Protein AF-A0A6M1YQK9-F1 (afdb_monomer)

Radius of gyration: 37.27 Å; Cα contacts (8 Å, |Δi|>4): 69; chains: 1; bounding box: 106×47×119 Å

Secondary structure (DSSP, 8-state):
---------PPPPP------GGGGT-SGGGSPPS-----S----------SS----------PPTTPPEEE-TTT--EEEHHHHHHHHHHHHH-S--S--SSS-----TT---HHHHHHHHHHHHHHHHHHHHHHHHHHHHHHHHHHHHHHHHHHHHHHTT-----STTHHHHHHHHHHHHHHHHHHHHHHHHHHHHHHHHHHHHHHHHHHHHHHHHHHHHHHHHHHHHHHHHHHHHHHHHHHHHHHHHHHHHHHHHHHHHHHHHTT-

Nearest PDB structures (foldseek):
  5y06-assembly1_A  TM=7.695E-01  e=1.591E+00  Myco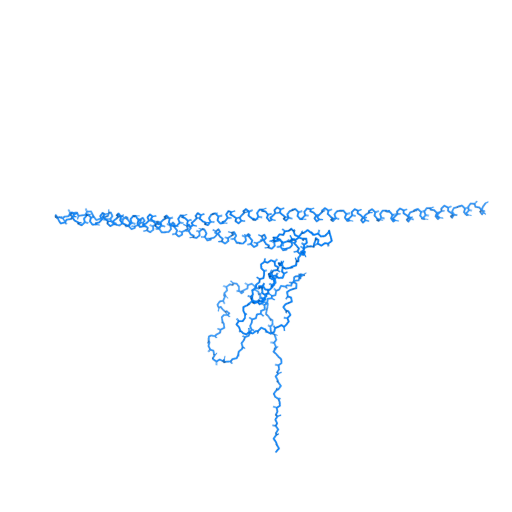licibacterium smegmatis MC2 155
  6zbd-assembly1_D  TM=4.426E-01  e=5.505E-01  Plasmodium falciparum
  8qbr-assembly1_A  TM=4.428E-01  e=2.792E+00  Nostoc punctiforme
  8tsc-assembly1_B  TM=3.067E-01  e=2.464E+00  Homo sapiens
  8tzl-assembly1_E  TM=3.397E-01  e=7.122E+00  Vibrio cholerae

Structure (mmCIF, N/CA/C/O backbone):
data_AF-A0A6M1YQK9-F1
#
_entry.id   AF-A0A6M1YQK9-F1
#
loop_
_atom_site.group_PDB
_atom_site.id
_atom_site.type_symbol
_atom_site.label_atom_id
_atom_site.label_alt_id
_atom_site.label_comp_id
_atom_site.label_asym_id
_atom_site.label_entity_id
_atom_site.label_seq_id
_atom_site.pdbx_PDB_ins_code
_atom_site.Cartn_x
_atom_site.Cartn_y
_atom_site.Cartn_z
_atom_site.occupancy
_atom_site.B_iso_or_equiv
_atom_site.auth_seq_id
_atom_site.auth_comp_id
_atom_site.auth_asym_id
_atom_site.auth_atom_id
_atom_site.pdbx_PDB_model_num
ATOM 1 N N . MET A 1 1 ? -51.236 -15.998 -53.151 1.00 39.78 1 MET A N 1
ATOM 2 C CA . MET A 1 1 ? -49.795 -15.705 -53.317 1.00 39.78 1 MET A CA 1
ATOM 3 C C . MET A 1 1 ? -49.397 -14.836 -52.137 1.00 39.78 1 MET A C 1
ATOM 5 O O . MET A 1 1 ? -49.884 -13.718 -52.065 1.00 39.78 1 MET A O 1
ATOM 9 N N . SER A 1 2 ? -48.664 -15.374 -51.158 1.00 37.56 2 SER A N 1
ATOM 10 C CA . SER A 1 2 ? -48.377 -14.663 -49.901 1.00 37.56 2 SER A CA 1
ATOM 11 C C . SER A 1 2 ? -46.939 -14.156 -49.894 1.00 37.56 2 SER A C 1
ATOM 13 O O . SER A 1 2 ? -46.024 -14.923 -50.188 1.00 37.56 2 SER A O 1
ATOM 15 N N . SER A 1 3 ? -46.753 -12.871 -49.595 1.00 40.78 3 SER A N 1
ATOM 16 C CA . SER A 1 3 ? -45.444 -12.218 -49.539 1.00 40.78 3 SER A CA 1
ATOM 17 C C . SER A 1 3 ? -44.943 -12.193 -48.097 1.00 40.78 3 SER A C 1
ATOM 19 O O . SER A 1 3 ? -45.601 -11.6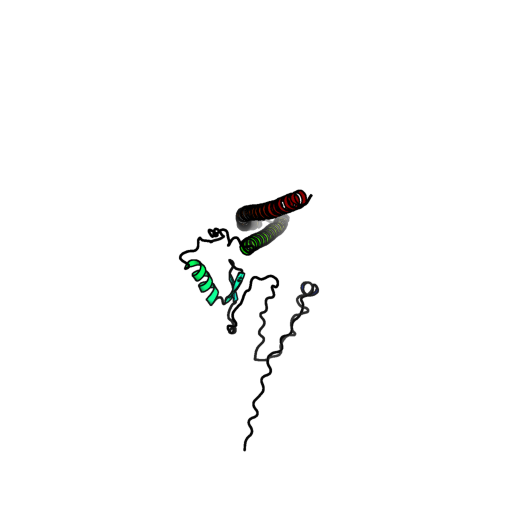21 -47.229 1.00 40.78 3 SER A O 1
ATOM 21 N N . ALA A 1 4 ? -43.786 -12.803 -47.839 1.00 41.47 4 ALA A N 1
ATOM 22 C CA . ALA A 1 4 ? -43.111 -12.733 -46.548 1.00 41.47 4 ALA A CA 1
ATOM 23 C C . ALA A 1 4 ? -42.003 -11.672 -46.612 1.00 41.47 4 ALA A C 1
ATOM 25 O O . ALA A 1 4 ? -40.946 -11.896 -47.202 1.00 41.47 4 ALA A O 1
ATOM 26 N N . ALA A 1 5 ? -42.246 -10.506 -46.012 1.00 41.72 5 ALA A N 1
ATOM 27 C CA . ALA A 1 5 ? -41.243 -9.452 -45.907 1.00 41.72 5 ALA A CA 1
ATOM 28 C C . ALA A 1 5 ? -40.201 -9.811 -44.834 1.00 41.72 5 ALA A C 1
ATOM 30 O O . ALA A 1 5 ? -40.535 -9.961 -43.659 1.00 41.72 5 ALA A O 1
ATOM 31 N N . ALA A 1 6 ? -38.932 -9.933 -45.229 1.00 40.53 6 ALA A N 1
ATOM 32 C CA . ALA A 1 6 ? -37.835 -10.158 -44.292 1.00 40.53 6 ALA A CA 1
ATOM 33 C C . ALA A 1 6 ? -37.546 -8.882 -43.482 1.00 40.53 6 ALA A C 1
ATOM 35 O O . ALA A 1 6 ? -37.241 -7.829 -44.047 1.00 40.53 6 ALA A O 1
ATOM 36 N N . ALA A 1 7 ? -37.618 -8.974 -42.153 1.00 40.50 7 ALA A N 1
ATOM 37 C CA . ALA A 1 7 ? -37.299 -7.860 -41.267 1.00 40.50 7 ALA A CA 1
ATOM 38 C C . ALA A 1 7 ? -35.786 -7.577 -41.271 1.00 40.50 7 ALA A C 1
ATOM 40 O O . ALA A 1 7 ? -34.985 -8.390 -40.807 1.00 40.50 7 ALA A O 1
ATOM 41 N N . ILE A 1 8 ? -35.391 -6.405 -41.774 1.00 40.06 8 ILE A N 1
ATOM 42 C CA . ILE A 1 8 ? -33.997 -5.950 -41.751 1.00 40.06 8 ILE A CA 1
ATOM 43 C C . ILE A 1 8 ? -33.651 -5.510 -40.324 1.00 40.06 8 ILE A C 1
ATOM 45 O O . ILE A 1 8 ? -33.982 -4.400 -39.901 1.00 40.06 8 ILE A O 1
ATOM 49 N N . VAL A 1 9 ? -32.962 -6.378 -39.582 1.00 39.47 9 VAL A N 1
ATOM 50 C CA . VAL A 1 9 ? -32.385 -6.037 -38.276 1.00 39.47 9 VAL A CA 1
ATOM 51 C C . VAL A 1 9 ? -31.251 -5.035 -38.497 1.00 39.47 9 VAL A C 1
ATOM 53 O O . VAL A 1 9 ? -30.206 -5.375 -39.051 1.00 39.47 9 VAL A O 1
ATOM 56 N N . LYS A 1 10 ? -31.453 -3.780 -38.081 1.00 36.28 10 LYS A N 1
ATOM 57 C CA . LYS A 1 10 ? -30.390 -2.765 -38.107 1.00 36.28 10 LYS A CA 1
ATOM 58 C C . LYS A 1 10 ? -29.310 -3.109 -37.069 1.00 36.28 10 LYS A C 1
ATOM 60 O O . LYS A 1 10 ? -29.664 -3.518 -35.962 1.00 36.28 10 LYS A O 1
ATOM 65 N N . PRO A 1 11 ? -28.014 -2.919 -37.379 1.00 32.69 11 PRO A N 1
ATOM 66 C CA . PRO A 1 11 ? -26.951 -3.096 -36.395 1.00 32.69 11 PRO A CA 1
ATOM 67 C C . PRO A 1 11 ? -27.089 -2.066 -35.257 1.00 32.69 11 PRO A C 1
ATOM 69 O O . PRO A 1 11 ? -27.548 -0.946 -35.504 1.00 32.69 11 PRO A O 1
ATOM 72 N N . PRO A 1 12 ? -26.700 -2.411 -34.016 1.00 34.47 12 PRO A N 1
ATOM 73 C CA . PRO A 1 12 ? -26.821 -1.509 -32.876 1.00 34.47 12 PRO A CA 1
ATOM 74 C C . PRO A 1 12 ? -25.865 -0.316 -33.001 1.00 34.47 12 PRO A C 1
ATOM 76 O O . PRO A 1 12 ? -24.654 -0.479 -33.147 1.00 34.47 12 PRO A O 1
ATOM 79 N N . THR A 1 13 ? -26.409 0.897 -32.904 1.00 30.09 13 THR A N 1
ATOM 80 C CA . THR A 1 13 ? -25.622 2.135 -32.918 1.00 30.09 13 THR A CA 1
ATOM 81 C C . THR A 1 13 ? -24.951 2.355 -31.564 1.00 30.09 13 THR A C 1
ATOM 83 O O . THR A 1 13 ? -25.628 2.568 -30.558 1.00 30.09 13 THR A O 1
ATOM 86 N N . ILE A 1 14 ? -23.620 2.354 -31.534 1.00 33.00 14 ILE A N 1
ATOM 87 C CA . ILE A 1 14 ? -22.838 2.672 -30.333 1.00 33.00 14 ILE A CA 1
ATOM 88 C C . ILE A 1 14 ? -22.863 4.193 -30.108 1.00 33.00 14 ILE A C 1
ATOM 90 O O . ILE A 1 14 ? -22.621 4.961 -31.038 1.00 33.00 14 ILE A O 1
ATOM 94 N N . ARG A 1 15 ? -23.134 4.633 -28.872 1.00 29.62 15 ARG A N 1
ATOM 95 C CA . ARG A 1 15 ? -22.934 6.023 -28.430 1.00 29.62 15 ARG A CA 1
ATOM 96 C C . ARG A 1 15 ? -21.811 6.078 -27.400 1.00 29.62 15 ARG A C 1
ATOM 98 O O . ARG A 1 15 ? -21.822 5.320 -26.435 1.00 29.62 15 ARG A O 1
ATOM 105 N N . THR A 1 16 ? -20.871 6.988 -27.613 1.00 28.59 16 THR A N 1
ATOM 106 C CA . THR A 1 16 ? -19.780 7.323 -26.691 1.00 28.59 16 THR A CA 1
ATOM 107 C C . THR A 1 16 ? -20.141 8.570 -25.887 1.00 28.59 16 THR A C 1
ATOM 109 O O . THR A 1 16 ? -20.743 9.494 -26.434 1.00 28.59 16 THR A O 1
ATOM 112 N N . PHE A 1 17 ? -19.733 8.621 -24.621 1.00 31.77 17 PHE A N 1
ATOM 113 C CA . PHE A 1 17 ? -19.844 9.803 -23.764 1.00 31.77 17 PHE A CA 1
ATOM 114 C C . PHE A 1 17 ? -18.494 10.058 -23.087 1.00 31.77 17 PHE A C 1
ATOM 116 O O . PHE A 1 17 ? -17.824 9.107 -22.685 1.00 31.77 17 PHE A O 1
ATOM 123 N N . GLU A 1 18 ? -18.097 11.324 -22.964 1.00 30.95 18 GLU A N 1
ATOM 124 C CA . GLU A 1 18 ? -16.879 11.722 -22.251 1.00 30.95 18 GLU A CA 1
ATOM 125 C C . GLU A 1 18 ? -17.178 12.003 -20.772 1.00 30.95 18 GLU A C 1
ATOM 127 O O . GLU A 1 18 ? -18.069 12.785 -20.429 1.00 30.95 18 GLU A O 1
ATOM 132 N N . LEU A 1 19 ? -16.397 11.388 -19.883 1.00 31.84 19 LEU A N 1
ATOM 133 C CA . LEU A 1 19 ? -16.446 11.646 -18.446 1.00 31.84 19 LEU A CA 1
ATOM 134 C C . LEU A 1 19 ? -15.769 12.986 -18.131 1.00 31.84 19 LEU A C 1
ATOM 136 O O . LEU A 1 19 ? -14.547 13.095 -18.109 1.00 31.84 19 LEU A O 1
ATOM 140 N N . THR A 1 20 ? -16.575 14.009 -17.853 1.00 39.81 20 THR A N 1
ATOM 141 C CA . THR A 1 20 ? -16.109 15.301 -17.321 1.00 39.81 20 THR A CA 1
ATOM 142 C C . THR A 1 20 ? -16.215 15.346 -15.792 1.00 39.81 20 THR A C 1
ATOM 144 O O . THR A 1 20 ? -16.976 14.587 -15.192 1.00 39.81 20 THR A O 1
ATOM 147 N N . GLY A 1 21 ? -15.489 16.258 -15.134 1.00 32.09 21 GLY A N 1
ATOM 148 C CA . GLY A 1 21 ? -15.380 16.305 -13.664 1.00 32.09 21 GLY A CA 1
ATOM 149 C C . GLY A 1 21 ? -16.685 16.508 -12.873 1.00 32.09 21 GLY A C 1
ATOM 150 O O . GLY A 1 21 ? -16.679 16.324 -11.661 1.00 32.09 21 GLY A O 1
ATOM 151 N N . LYS A 1 22 ? -17.809 16.836 -13.527 1.00 39.69 22 LYS A N 1
ATOM 152 C CA . LYS A 1 22 ? -19.125 16.975 -12.874 1.00 39.69 22 LYS A CA 1
ATOM 153 C C . LYS A 1 22 ? -19.728 15.647 -12.392 1.00 39.69 22 LYS A C 1
ATOM 155 O O . LYS A 1 22 ? -20.548 15.664 -11.484 1.00 39.69 22 LYS A O 1
ATOM 160 N N . HIS A 1 23 ? -19.312 14.508 -12.953 1.00 39.91 23 HIS A N 1
ATOM 161 C CA . HIS A 1 23 ? -19.869 13.189 -12.608 1.00 39.91 23 HIS A CA 1
ATOM 162 C C . HIS A 1 23 ? -19.471 12.680 -11.207 1.00 39.91 23 HIS A C 1
ATOM 164 O O . HIS A 1 23 ? -20.015 11.684 -10.747 1.00 39.91 23 HIS A O 1
ATOM 170 N N . LEU A 1 24 ? -18.520 13.338 -10.532 1.00 40.91 24 LEU A N 1
ATOM 171 C CA . LEU A 1 24 ? -18.089 12.991 -9.170 1.00 40.91 24 LEU A CA 1
ATOM 172 C C . LEU A 1 24 ? -18.849 13.765 -8.079 1.00 40.91 24 LEU A C 1
ATOM 174 O O . LEU A 1 24 ? -18.679 13.469 -6.901 1.00 40.91 24 LEU A O 1
ATOM 178 N N . SER A 1 25 ? -19.632 14.781 -8.453 1.00 35.09 25 SER A N 1
ATOM 179 C CA . SER A 1 25 ? -20.279 15.704 -7.507 1.00 35.09 25 SER A CA 1
ATOM 180 C C . SER A 1 25 ? -21.699 15.294 -7.120 1.00 35.09 25 SER A C 1
ATOM 182 O O . SER A 1 25 ? -22.154 15.661 -6.043 1.00 35.09 25 SER A O 1
ATOM 184 N N . ASP A 1 26 ? -22.390 14.569 -8.000 1.00 42.50 26 ASP A N 1
ATOM 185 C CA . ASP A 1 26 ? -23.770 14.115 -7.818 1.00 42.50 26 ASP A CA 1
ATOM 186 C C . ASP A 1 26 ? -23.965 12.788 -8.585 1.00 42.50 26 ASP A C 1
ATOM 188 O O . ASP A 1 26 ? -24.168 12.804 -9.806 1.00 42.50 26 ASP A O 1
ATOM 192 N N . PRO A 1 27 ? -23.811 11.631 -7.911 1.00 42.88 27 PRO A N 1
ATOM 193 C CA . PRO A 1 27 ? -23.992 10.318 -8.533 1.00 42.88 27 PRO A CA 1
ATOM 194 C C . PRO A 1 27 ? -25.458 10.009 -8.868 1.00 42.88 27 PRO A C 1
ATOM 196 O O . PRO A 1 27 ? -25.732 9.285 -9.828 1.00 42.88 27 PRO A O 1
ATOM 199 N N . ASP A 1 28 ? -26.394 10.561 -8.093 1.00 43.75 28 ASP A N 1
ATOM 200 C CA . ASP A 1 28 ? -27.813 10.204 -8.135 1.00 43.75 28 ASP A CA 1
ATOM 201 C C . ASP A 1 28 ? -28.572 10.972 -9.229 1.00 43.75 28 ASP A C 1
ATOM 203 O O . ASP A 1 28 ? -29.523 10.440 -9.805 1.00 43.75 28 ASP A O 1
ATOM 207 N N . ALA A 1 29 ? -28.093 12.156 -9.633 1.00 47.66 29 ALA A N 1
ATOM 208 C CA . ALA A 1 29 ? -28.597 12.900 -10.795 1.00 47.66 29 ALA A CA 1
ATOM 209 C C . ALA A 1 29 ? -28.534 12.131 -12.135 1.00 47.66 29 ALA A C 1
ATOM 211 O O . ALA A 1 29 ? -29.136 12.564 -13.121 1.00 47.66 29 ALA A O 1
ATOM 212 N N . PHE A 1 30 ? -27.821 11.000 -12.186 1.00 46.72 30 PHE A N 1
ATOM 213 C CA . PHE A 1 30 ? -27.731 10.117 -13.354 1.00 46.72 30 PHE A CA 1
ATOM 214 C C . PHE A 1 30 ? -28.327 8.718 -13.126 1.00 46.72 30 PHE A C 1
ATOM 216 O O . PHE A 1 30 ? -28.189 7.845 -13.991 1.00 46.72 30 PHE A O 1
ATOM 223 N N . ALA A 1 31 ? -29.046 8.501 -12.019 1.00 43.69 31 ALA A N 1
ATOM 224 C CA . ALA A 1 31 ? -29.896 7.328 -11.869 1.00 43.69 31 ALA A CA 1
ATOM 225 C C . ALA A 1 31 ? -30.979 7.331 -12.975 1.00 43.69 31 ALA A C 1
ATOM 227 O O . ALA A 1 31 ? -31.685 8.329 -13.147 1.00 43.69 31 ALA A O 1
ATOM 228 N N . PRO A 1 32 ? -31.128 6.253 -13.770 1.00 38.41 32 PRO A N 1
ATOM 229 C CA . PRO A 1 32 ? -32.172 6.196 -14.786 1.00 38.41 32 PRO A CA 1
ATOM 230 C C . PRO A 1 32 ? -33.557 6.170 -14.117 1.00 38.41 32 PRO A C 1
ATOM 232 O O . PRO A 1 32 ? -33.700 5.550 -13.061 1.00 38.41 32 PRO A O 1
ATOM 235 N N . PRO A 1 33 ? -34.588 6.794 -14.721 1.00 3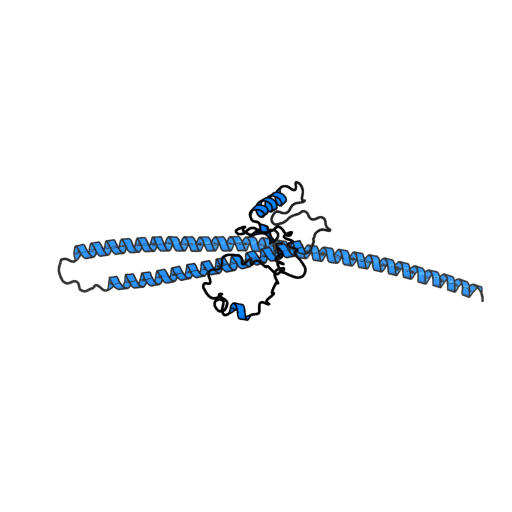8.19 33 PRO A N 1
ATOM 236 C CA . PRO A 1 33 ? -35.917 6.870 -14.119 1.00 38.19 33 PRO A CA 1
ATOM 237 C C . PRO A 1 33 ? -36.482 5.475 -13.828 1.00 38.19 33 PRO A C 1
ATOM 239 O O . PRO A 1 33 ? -36.367 4.557 -14.648 1.00 38.19 33 PRO A O 1
ATOM 242 N N . GLU A 1 34 ? -37.089 5.316 -12.650 1.00 41.66 34 GLU A N 1
ATOM 243 C CA . GLU A 1 34 ? -37.620 4.029 -12.209 1.00 41.66 34 GLU A CA 1
ATOM 244 C C . GLU A 1 34 ? -38.768 3.527 -13.103 1.00 41.66 34 GLU A C 1
ATOM 246 O O . GLU A 1 34 ? -39.762 4.214 -13.316 1.00 41.66 34 GLU A O 1
ATOM 251 N N . ARG A 1 35 ? -38.653 2.248 -13.492 1.00 47.19 35 ARG A N 1
ATOM 252 C CA . ARG A 1 35 ? -39.732 1.344 -13.938 1.00 47.19 35 ARG A CA 1
ATOM 253 C C . ARG A 1 35 ? -40.493 1.737 -15.212 1.00 47.19 35 ARG A C 1
ATOM 255 O O . ARG A 1 35 ? -41.609 2.240 -15.165 1.00 47.19 35 ARG A O 1
ATOM 262 N N . GLU A 1 36 ? -40.011 1.202 -16.331 1.00 35.34 36 GLU A N 1
ATOM 263 C CA . GLU A 1 36 ? -40.906 0.610 -17.334 1.00 35.34 36 GLU A CA 1
ATOM 264 C C . GLU A 1 36 ? -40.589 -0.881 -17.498 1.00 35.34 36 GLU A C 1
ATOM 266 O O . GLU A 1 36 ? -39.427 -1.289 -17.583 1.00 35.34 36 GLU A O 1
ATOM 271 N N . SER A 1 37 ? -41.629 -1.714 -17.521 1.00 46.09 37 SER A N 1
ATOM 272 C CA . SER A 1 37 ? -41.511 -3.166 -17.646 1.00 46.09 37 SER A CA 1
ATOM 273 C C . SER A 1 37 ? -41.304 -3.578 -19.105 1.00 46.09 37 SER A C 1
ATOM 275 O O . SER A 1 37 ? -42.267 -3.866 -19.814 1.00 46.09 37 SER A O 1
ATOM 277 N N . PHE A 1 38 ? -40.046 -3.655 -19.538 1.00 37.91 38 PHE A N 1
ATOM 278 C CA . PHE A 1 38 ? -39.678 -4.253 -20.822 1.00 37.91 38 PHE A CA 1
ATOM 279 C C . PHE A 1 38 ? -38.746 -5.449 -20.632 1.00 37.91 38 PHE A C 1
ATOM 281 O O . PHE A 1 38 ? -37.622 -5.328 -20.144 1.00 37.91 38 PHE A O 1
ATOM 288 N N . SER A 1 39 ? -39.220 -6.616 -21.066 1.00 44.59 39 SER A N 1
ATOM 289 C CA . SER A 1 39 ? -38.359 -7.744 -21.403 1.00 44.59 39 SER A CA 1
ATOM 290 C C . SER A 1 39 ? -37.450 -7.377 -22.583 1.00 44.59 39 SER A C 1
ATOM 292 O O . SER A 1 39 ? -37.881 -6.674 -23.492 1.00 44.59 39 SER A O 1
ATOM 294 N N . ASP A 1 40 ? -36.243 -7.946 -22.582 1.00 35.22 40 ASP A N 1
ATOM 295 C CA . ASP A 1 40 ? -35.137 -7.775 -23.539 1.00 35.22 40 ASP A CA 1
ATOM 296 C C . ASP A 1 40 ? -34.183 -6.566 -23.366 1.00 35.22 40 ASP A C 1
ATOM 298 O O . ASP A 1 40 ? -34.380 -5.457 -23.851 1.00 35.22 40 ASP A O 1
ATOM 302 N N . LYS A 1 41 ? -33.022 -6.923 -22.793 1.00 39.62 41 LYS A N 1
ATOM 303 C CA . LYS A 1 41 ? -31.655 -6.490 -23.139 1.00 39.62 41 LYS A CA 1
ATOM 304 C C . LYS A 1 41 ? -31.292 -5.003 -23.024 1.00 39.62 41 LYS A C 1
ATOM 306 O O . LYS A 1 41 ? -31.408 -4.221 -23.963 1.00 39.62 41 LYS A O 1
ATOM 311 N N . ARG A 1 42 ? -30.532 -4.709 -21.963 1.00 31.56 42 ARG A N 1
ATOM 312 C CA . ARG A 1 42 ? -29.373 -3.803 -22.043 1.00 31.56 42 ARG A CA 1
ATOM 313 C C . ARG A 1 42 ? -28.116 -4.565 -21.630 1.00 31.56 42 ARG A C 1
ATOM 315 O O . ARG A 1 42 ? -28.151 -5.336 -20.676 1.00 31.56 42 ARG A O 1
ATOM 322 N N . VAL A 1 43 ? -27.022 -4.352 -22.355 1.00 38.47 43 VAL A N 1
ATOM 323 C CA . VAL A 1 43 ? -25.680 -4.840 -22.011 1.00 38.47 43 VAL A CA 1
ATOM 324 C C . VAL A 1 43 ? -24.787 -3.616 -21.899 1.00 38.47 43 VAL A C 1
ATOM 326 O O . VAL A 1 43 ? -24.687 -2.849 -22.853 1.00 38.47 43 VAL A O 1
ATOM 329 N N . TYR A 1 44 ? -24.124 -3.461 -20.757 1.00 33.06 44 TYR A N 1
ATOM 330 C CA . TYR A 1 44 ? -23.051 -2.492 -20.580 1.00 33.06 44 TYR A CA 1
ATOM 331 C C . TYR A 1 44 ? -21.861 -3.182 -19.928 1.00 33.06 44 TYR A C 1
ATOM 333 O O . TYR A 1 44 ? -21.904 -3.539 -18.756 1.00 33.06 44 TYR A O 1
ATOM 341 N N . VAL A 1 45 ? -20.785 -3.321 -20.693 1.00 33.12 45 VAL A N 1
ATOM 342 C CA . VAL A 1 45 ? -19.422 -3.314 -20.166 1.00 33.12 45 VAL A CA 1
ATOM 343 C C . VAL A 1 45 ? -18.614 -2.511 -21.169 1.00 33.12 45 VAL A C 1
ATOM 345 O O . VAL A 1 45 ? -18.604 -2.852 -22.350 1.00 33.12 45 VAL A O 1
ATOM 348 N N . ASN A 1 46 ? -17.935 -1.459 -20.723 1.00 34.22 46 ASN A N 1
ATOM 349 C CA . ASN A 1 46 ? -16.803 -0.948 -21.475 1.00 34.22 46 ASN A CA 1
ATOM 350 C C . ASN A 1 46 ? -15.744 -0.409 -20.517 1.00 34.22 46 ASN A C 1
ATOM 352 O O . ASN A 1 46 ? -16.060 0.330 -19.588 1.00 34.22 46 ASN A O 1
ATOM 356 N N . PHE A 1 47 ? -14.498 -0.796 -20.764 1.00 33.88 47 PHE A N 1
ATOM 357 C CA . PHE A 1 47 ? -13.317 -0.290 -20.077 1.00 33.88 47 PHE A CA 1
ATOM 358 C C . PHE A 1 47 ? -12.477 0.453 -21.112 1.00 33.88 47 PHE A C 1
ATOM 360 O O . PHE A 1 47 ? -12.204 -0.088 -22.183 1.00 33.88 47 PHE A O 1
ATOM 367 N N . THR A 1 48 ? -12.031 1.665 -20.797 1.00 26.98 48 THR A N 1
ATOM 368 C CA . THR A 1 48 ? -11.124 2.436 -21.657 1.00 26.98 48 THR A CA 1
ATOM 369 C C . THR A 1 48 ? -9.807 2.697 -20.944 1.00 26.98 48 THR A C 1
ATOM 371 O O . THR A 1 48 ? -9.765 3.463 -19.987 1.00 26.98 48 THR A O 1
ATOM 374 N N . ILE A 1 49 ? -8.729 2.099 -21.457 1.00 28.77 49 ILE A N 1
ATOM 375 C CA . ILE A 1 49 ? -7.343 2.505 -21.195 1.00 28.77 49 ILE A CA 1
ATOM 376 C C . ILE A 1 49 ? -6.628 2.568 -22.552 1.00 28.77 49 ILE A C 1
ATOM 378 O O . ILE A 1 49 ? -6.589 1.584 -23.2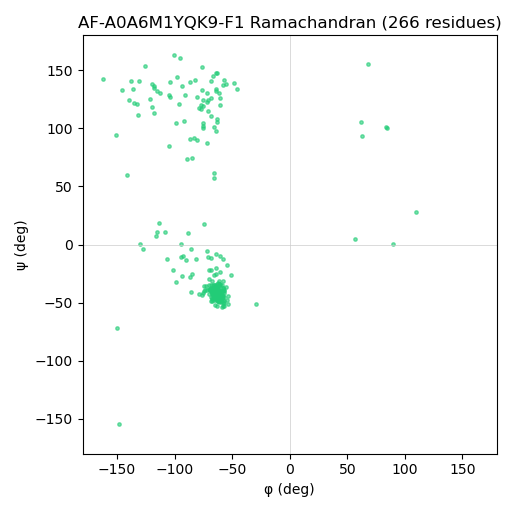87 1.00 28.77 49 ILE A O 1
ATOM 382 N N . SER A 1 50 ? -6.097 3.741 -22.890 1.00 32.56 50 SER A N 1
ATOM 383 C CA . SER A 1 50 ? -5.352 4.062 -24.116 1.00 32.56 50 SER A CA 1
ATOM 384 C C . SER A 1 50 ? -4.585 5.365 -23.847 1.00 32.56 50 SER A C 1
ATOM 386 O O . SER A 1 50 ? -5.118 6.215 -23.141 1.00 32.56 50 SER A O 1
ATOM 388 N N . GLU A 1 51 ? -3.359 5.618 -24.301 1.00 33.91 51 GLU A N 1
ATOM 389 C CA . GLU A 1 51 ? -2.394 4.864 -25.116 1.00 33.91 51 GLU A CA 1
ATOM 390 C C . GLU A 1 51 ? -1.018 5.097 -24.436 1.00 33.91 51 GLU A C 1
ATOM 392 O O . GLU A 1 51 ? -0.770 6.185 -23.931 1.00 33.91 51 GLU A O 1
ATOM 397 N N . SER A 1 52 ? -0.092 4.143 -24.302 1.00 33.97 52 SER A N 1
ATOM 398 C CA . SER A 1 52 ? 0.431 3.286 -25.367 1.00 33.97 52 SER A CA 1
ATOM 399 C C . SER A 1 52 ? 0.689 1.822 -24.947 1.00 33.97 52 SER A C 1
ATOM 401 O O . SER A 1 52 ? 1.754 1.261 -25.186 1.00 33.97 52 SER A O 1
ATOM 403 N N . LYS A 1 53 ? -0.400 1.171 -24.503 1.00 41.84 53 LYS A N 1
ATOM 404 C CA . LYS A 1 53 ? -0.727 -0.268 -24.683 1.00 41.84 53 LYS A CA 1
ATOM 405 C C . LYS A 1 53 ? -0.154 -1.318 -23.705 1.00 41.84 53 LYS A C 1
ATOM 407 O O . LYS A 1 53 ? 0.830 -1.988 -24.013 1.00 41.84 53 LYS A O 1
ATOM 412 N N . PRO A 1 54 ? -0.994 -1.738 -22.743 1.00 38.03 54 PRO A N 1
ATOM 413 C CA . PRO A 1 54 ? -1.318 -3.141 -22.512 1.00 38.03 54 PRO A CA 1
ATOM 414 C C . PRO A 1 54 ? -2.577 -3.522 -23.319 1.00 38.03 54 PRO A C 1
ATOM 416 O O . PRO A 1 54 ? -3.694 -3.133 -22.980 1.00 38.03 54 PRO A O 1
ATOM 419 N N . ILE A 1 55 ? -2.426 -4.285 -24.408 1.00 34.06 55 ILE A N 1
ATOM 420 C CA . ILE A 1 55 ? -3.582 -4.774 -25.183 1.00 34.06 55 ILE A CA 1
ATOM 421 C C . ILE A 1 55 ? -4.248 -5.925 -24.421 1.00 34.06 55 ILE A C 1
ATOM 423 O O . ILE A 1 55 ? -3.796 -7.067 -24.482 1.00 34.06 55 ILE A O 1
ATOM 427 N N . CYS A 1 56 ? -5.370 -5.641 -23.762 1.00 37.03 56 CYS A N 1
ATOM 428 C CA . CYS A 1 56 ? -6.309 -6.671 -23.321 1.00 37.03 56 CYS A CA 1
ATOM 429 C C . CYS A 1 56 ? -7.262 -7.015 -24.468 1.00 37.03 56 CYS A C 1
ATOM 431 O O . CYS A 1 56 ? -8.428 -6.625 -24.466 1.00 37.03 56 CYS A O 1
ATOM 433 N N . SER A 1 57 ? -6.767 -7.749 -25.468 1.00 35.28 57 SER A N 1
ATOM 434 C CA . SER A 1 57 ? -7.638 -8.351 -26.474 1.00 35.28 57 SER A CA 1
ATOM 435 C C . SER A 1 57 ? -8.394 -9.512 -25.833 1.00 35.28 57 SER A C 1
ATOM 437 O O . SER A 1 57 ? -7.962 -10.665 -25.910 1.00 35.28 57 SER A O 1
ATOM 439 N N . ILE A 1 58 ? -9.543 -9.218 -25.224 1.00 41.69 58 ILE A N 1
ATOM 440 C CA . ILE A 1 58 ? -10.609 -10.212 -25.156 1.00 41.69 58 ILE A CA 1
ATOM 441 C C . ILE A 1 58 ? -11.009 -10.436 -26.616 1.00 41.69 58 ILE A C 1
ATOM 443 O O . ILE A 1 58 ? -11.714 -9.623 -27.214 1.00 41.69 58 ILE A O 1
ATOM 447 N N . THR A 1 59 ? -10.469 -11.498 -27.221 1.00 39.97 59 THR A N 1
ATOM 448 C CA . THR A 1 59 ? -10.968 -12.017 -28.497 1.00 39.97 59 THR A CA 1
ATOM 449 C C . THR A 1 59 ? -12.475 -12.154 -28.386 1.00 39.97 59 THR A C 1
ATOM 451 O O . THR A 1 59 ? -12.952 -12.557 -27.330 1.00 39.97 59 THR A O 1
ATOM 454 N N . GLN A 1 60 ? -13.188 -11.787 -29.452 1.00 40.09 60 GLN A N 1
ATOM 455 C CA . GLN A 1 60 ? -14.629 -11.517 -29.513 1.00 40.09 60 GLN A CA 1
ATOM 456 C C . GLN A 1 60 ? -15.514 -12.762 -29.254 1.00 40.09 60 GLN A C 1
ATOM 458 O O . GLN A 1 60 ? -16.341 -13.147 -30.075 1.00 40.09 60 GLN A O 1
ATOM 463 N N . GLU A 1 61 ? -15.332 -13.402 -28.102 1.00 43.50 61 GLU A N 1
ATOM 464 C CA . GLU A 1 61 ? -16.187 -14.437 -27.544 1.00 43.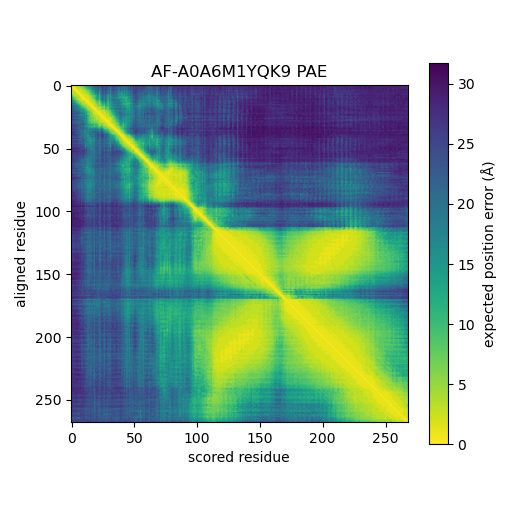50 61 GLU A CA 1
ATOM 465 C C . GLU A 1 61 ? -17.442 -13.758 -26.995 1.00 43.50 61 GLU A C 1
ATOM 467 O O . GLU A 1 61 ? -17.378 -12.838 -26.176 1.00 43.50 61 GLU A O 1
ATOM 472 N N . THR A 1 62 ? -18.604 -14.202 -27.465 1.00 49.12 62 THR A N 1
ATOM 473 C CA . THR A 1 62 ? -19.900 -13.696 -27.016 1.00 49.12 62 THR A CA 1
ATOM 474 C C . THR A 1 62 ? -20.100 -14.007 -25.533 1.00 49.12 62 THR A C 1
ATOM 476 O O . THR A 1 62 ? -20.328 -15.158 -25.160 1.00 49.12 62 THR A O 1
ATOM 479 N N . LEU A 1 63 ? -20.027 -12.971 -24.697 1.00 53.19 63 LEU A N 1
ATOM 480 C CA . LEU A 1 63 ? -20.349 -13.031 -23.273 1.00 53.19 63 LEU A CA 1
ATOM 481 C C . LEU A 1 63 ? -21.812 -13.450 -23.079 1.00 53.19 63 LEU A C 1
ATOM 483 O O . LEU A 1 63 ? -22.721 -12.746 -23.524 1.00 53.19 63 LEU A O 1
ATOM 487 N N . ASN A 1 64 ? -22.047 -14.570 -22.390 1.00 56.16 64 ASN A N 1
ATOM 488 C CA . ASN A 1 64 ? -23.398 -14.926 -21.959 1.00 56.16 64 ASN A CA 1
ATOM 489 C C . ASN A 1 64 ? -23.809 -14.079 -20.745 1.00 56.16 64 ASN A C 1
ATOM 491 O O . ASN A 1 64 ? -22.975 -13.653 -19.940 1.00 56.16 64 ASN A O 1
ATOM 495 N N . LEU A 1 65 ? -25.115 -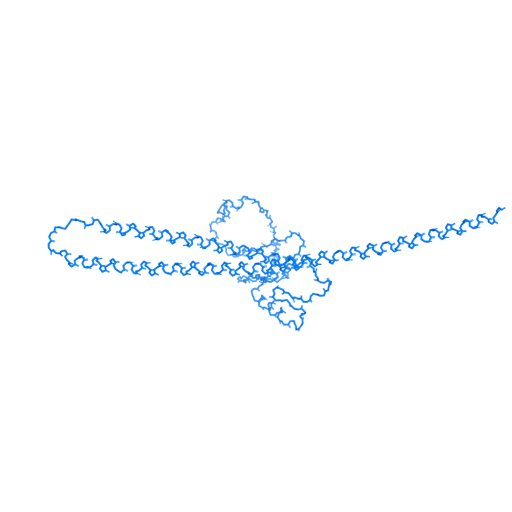13.857 -20.592 1.00 55.72 65 LEU A N 1
ATOM 496 C CA . LEU A 1 65 ? -25.666 -13.128 -19.453 1.00 55.72 65 LEU A CA 1
ATOM 497 C C . LEU A 1 65 ? -25.347 -13.867 -18.139 1.00 55.72 65 LEU A C 1
ATOM 499 O O . LEU A 1 65 ? -25.589 -15.066 -18.030 1.00 55.72 65 LEU A O 1
ATOM 503 N N . GLY A 1 66 ? -24.817 -13.146 -17.147 1.00 59.28 66 GLY A N 1
ATOM 504 C CA . GLY A 1 66 ? -24.442 -13.703 -15.839 1.00 59.28 66 GLY A CA 1
ATOM 505 C C . GLY A 1 66 ? -23.005 -14.231 -15.732 1.00 59.28 66 GLY A C 1
ATOM 506 O O . GLY A 1 66 ? -22.611 -14.694 -14.664 1.00 59.28 66 GLY A O 1
ATOM 507 N N . GLU A 1 67 ? -22.190 -14.149 -16.788 1.00 60.78 67 GLU A N 1
ATOM 508 C CA . GLU A 1 67 ? -20.785 -14.561 -16.712 1.00 60.78 67 GLU A CA 1
ATOM 509 C C . GLU A 1 67 ? -19.899 -13.497 -16.038 1.00 60.78 67 GLU A C 1
ATOM 511 O O . GLU A 1 67 ? -19.728 -12.388 -16.542 1.00 60.78 67 GLU A O 1
ATOM 516 N N . THR A 1 68 ? -19.294 -13.840 -14.897 1.00 75.12 68 THR A N 1
ATOM 517 C CA . THR A 1 68 ? -18.405 -12.938 -14.148 1.00 75.12 68 THR A CA 1
ATOM 518 C C . THR A 1 68 ? -17.068 -12.729 -14.865 1.00 75.12 68 THR A C 1
ATOM 520 O O . THR A 1 68 ? -16.375 -13.695 -15.205 1.00 75.12 68 THR A O 1
ATOM 523 N N . ILE A 1 69 ? -16.662 -11.468 -15.023 1.00 73.75 69 ILE A N 1
ATOM 524 C CA . ILE A 1 69 ? -15.314 -11.073 -15.455 1.00 73.75 69 ILE A CA 1
ATOM 525 C C . ILE A 1 69 ? -14.454 -10.829 -14.206 1.00 73.75 69 ILE A C 1
ATOM 527 O O . ILE A 1 69 ? -14.901 -10.202 -13.251 1.00 73.75 69 ILE A O 1
ATOM 531 N N . ALA A 1 70 ? -13.219 -11.325 -14.212 1.00 69.81 70 ALA A N 1
ATOM 532 C CA . ALA A 1 70 ? -12.246 -11.182 -13.139 1.00 69.81 70 ALA A CA 1
ATOM 533 C C . ALA A 1 70 ? -10.861 -10.840 -13.717 1.00 69.81 70 ALA A C 1
ATOM 535 O O . ALA A 1 70 ? -10.398 -11.467 -14.674 1.00 69.81 70 ALA A O 1
ATOM 536 N N . ALA A 1 71 ? -10.191 -9.846 -13.134 1.00 66.38 71 ALA A N 1
ATOM 537 C CA . ALA A 1 71 ? -8.853 -9.432 -13.546 1.00 66.38 71 ALA A CA 1
ATOM 538 C C . ALA A 1 71 ? -7.768 -10.321 -12.919 1.00 66.38 71 ALA A C 1
ATOM 540 O O . ALA A 1 71 ? -7.846 -10.701 -11.749 1.00 66.38 71 ALA A O 1
ATOM 541 N N . CYS A 1 72 ? -6.721 -10.636 -13.681 1.00 66.56 72 CYS A N 1
ATOM 542 C CA . CYS A 1 72 ? -5.534 -11.276 -13.125 1.00 66.56 72 CYS A CA 1
ATOM 543 C C . CYS A 1 72 ? -4.671 -10.251 -12.378 1.00 66.56 72 CYS A C 1
ATOM 545 O O . CYS A 1 72 ? -4.128 -9.347 -12.996 1.00 66.56 72 CYS A O 1
ATOM 547 N N . GLN A 1 73 ? -4.439 -10.443 -11.079 1.00 56.38 73 GLN A N 1
ATOM 548 C CA . GLN A 1 73 ? -3.598 -9.549 -10.259 1.00 56.38 73 GLN A CA 1
ATOM 549 C C . GLN A 1 73 ? -2.106 -9.504 -10.667 1.00 56.38 73 GLN A C 1
ATOM 551 O O . GLN A 1 73 ? -1.351 -8.707 -10.124 1.00 56.38 73 GLN A O 1
ATOM 556 N N . VAL A 1 74 ? -1.662 -10.367 -11.592 1.00 55.72 74 VAL A N 1
ATOM 557 C CA . VAL A 1 74 ? -0.257 -10.455 -12.044 1.00 55.72 74 VAL A CA 1
ATOM 558 C C . VAL A 1 74 ? -0.017 -9.712 -13.363 1.00 55.72 74 VAL A C 1
ATOM 560 O O . VAL A 1 74 ? 1.073 -9.194 -13.583 1.00 55.72 74 VAL A O 1
ATOM 563 N N . CYS A 1 75 ? -1.012 -9.669 -14.255 1.00 60.09 75 CYS A N 1
ATOM 564 C CA . CYS A 1 75 ? -0.890 -9.049 -15.584 1.00 60.09 75 CYS A CA 1
ATOM 565 C C . CYS A 1 75 ? -2.023 -8.071 -15.931 1.00 60.09 75 CYS A C 1
ATOM 567 O O . CYS A 1 75 ? -2.048 -7.540 -17.037 1.00 60.09 75 CYS A O 1
ATOM 569 N N . PHE A 1 76 ? -2.974 -7.876 -15.015 1.00 54.66 76 PHE A N 1
ATOM 570 C CA . PHE A 1 76 ? -4.138 -6.983 -15.089 1.00 54.66 76 PHE A CA 1
ATOM 571 C C . PHE A 1 76 ? -5.088 -7.202 -16.276 1.00 54.66 76 PHE A C 1
ATOM 573 O O . PHE A 1 76 ? -6.101 -6.517 -16.397 1.00 54.66 76 PHE A O 1
ATOM 580 N N . ALA A 1 77 ? -4.850 -8.238 -17.084 1.00 63.00 77 ALA A N 1
ATOM 581 C CA . ALA A 1 77 ? -5.785 -8.675 -18.104 1.00 63.00 77 ALA A CA 1
ATOM 582 C C . ALA A 1 77 ? -7.095 -9.182 -17.480 1.00 63.00 77 ALA A C 1
ATOM 584 O O . ALA A 1 77 ? -7.102 -9.965 -16.522 1.00 63.00 77 ALA A O 1
ATOM 585 N N . ALA A 1 78 ? -8.206 -8.721 -18.051 1.00 62.91 78 ALA A N 1
ATOM 586 C CA . ALA A 1 78 ? -9.550 -9.148 -17.702 1.00 62.91 78 ALA A CA 1
ATOM 587 C C . ALA A 1 78 ? -9.879 -10.478 -18.394 1.00 62.91 78 ALA A C 1
ATOM 589 O O . ALA A 1 78 ? -9.770 -10.606 -19.613 1.00 62.91 78 ALA A O 1
ATOM 590 N N . PHE A 1 79 ? -10.313 -11.464 -17.613 1.00 72.19 79 PHE A N 1
ATOM 591 C CA . PHE A 1 79 ? -10.728 -12.774 -18.101 1.00 72.19 79 PHE A CA 1
ATOM 592 C C . PHE A 1 79 ? -12.131 -13.096 -17.607 1.00 72.19 79 PHE A C 1
ATOM 594 O O . PHE A 1 79 ? -12.532 -12.696 -16.520 1.00 72.19 79 PHE A O 1
ATOM 601 N N . LEU A 1 80 ? -12.852 -13.936 -18.339 1.00 80.12 80 LEU A N 1
ATOM 602 C CA . LEU A 1 80 ? -13.955 -14.692 -17.752 1.00 80.12 80 LEU A CA 1
ATOM 603 C C . LEU A 1 80 ? -13.457 -15.502 -16.547 1.00 80.12 80 LEU A C 1
ATOM 605 O O . LEU A 1 80 ? -12.405 -16.137 -16.636 1.00 80.12 80 LEU A O 1
ATOM 609 N N . ALA A 1 81 ? -14.212 -15.549 -15.448 1.00 76.25 81 ALA A N 1
ATOM 610 C CA . ALA A 1 81 ? -13.793 -16.229 -14.216 1.00 76.25 81 ALA A CA 1
ATOM 611 C C . ALA A 1 81 ? -13.408 -17.709 -14.447 1.00 76.25 81 ALA A C 1
ATOM 613 O O . ALA A 1 81 ? -12.409 -18.190 -13.906 1.00 76.25 81 ALA A O 1
ATOM 614 N N . ARG A 1 82 ? -14.119 -18.409 -15.351 1.00 76.75 82 ARG A N 1
ATOM 615 C CA . ARG A 1 82 ? -13.769 -19.773 -15.804 1.00 76.75 82 ARG A CA 1
ATOM 616 C C . ARG A 1 82 ? -12.396 -19.866 -16.488 1.00 76.75 82 ARG A C 1
ATOM 618 O O . ARG A 1 82 ? -11.695 -20.867 -16.343 1.00 76.75 82 ARG A O 1
ATOM 625 N N . ASN A 1 83 ? -12.000 -18.821 -17.212 1.00 73.69 83 ASN A N 1
ATOM 626 C CA . ASN A 1 83 ? -10.745 -18.744 -17.956 1.00 73.69 83 ASN A CA 1
ATOM 627 C C . ASN A 1 83 ? -9.588 -18.231 -17.079 1.00 73.69 83 ASN A C 1
ATOM 629 O O . ASN A 1 83 ? -8.455 -18.659 -17.292 1.00 73.69 83 ASN A O 1
ATOM 633 N N . LEU A 1 84 ? -9.854 -17.424 -16.042 1.00 73.69 84 LEU A N 1
ATOM 634 C CA . LEU A 1 84 ? -8.834 -16.934 -15.104 1.00 73.69 84 LEU A CA 1
ATOM 635 C C . LEU A 1 84 ? -8.070 -18.083 -14.420 1.00 73.69 84 LEU A C 1
ATOM 637 O O . LEU A 1 84 ? -6.843 -18.053 -14.331 1.00 73.69 84 LEU A O 1
ATOM 641 N N . LYS A 1 85 ? -8.766 -19.154 -14.008 1.00 72.69 85 LYS A N 1
ATOM 642 C CA . LYS A 1 85 ? -8.119 -20.351 -13.436 1.00 72.69 85 LYS A CA 1
ATOM 643 C C . LYS A 1 85 ? -7.204 -21.054 -14.449 1.00 72.69 85 LYS A C 1
ATOM 645 O O . LYS A 1 85 ? -6.118 -21.494 -14.081 1.00 72.69 85 LYS A O 1
ATOM 650 N N . ARG A 1 86 ? -7.603 -21.130 -15.727 1.00 71.88 86 ARG A N 1
ATOM 651 C CA . ARG A 1 86 ? -6.764 -21.684 -16.808 1.00 71.88 86 ARG A CA 1
ATOM 652 C C . ARG A 1 86 ? -5.551 -20.791 -17.080 1.00 71.88 86 ARG A C 1
ATOM 654 O O . ARG A 1 86 ? -4.460 -21.319 -17.255 1.00 71.88 86 ARG A O 1
ATOM 661 N N . HIS A 1 87 ? -5.723 -19.470 -17.045 1.00 71.44 87 HIS A N 1
ATOM 662 C CA . HIS A 1 87 ? -4.634 -18.500 -17.155 1.00 71.44 87 HIS A CA 1
ATOM 663 C C . HIS A 1 87 ? -3.596 -18.702 -16.035 1.00 71.44 87 HIS A C 1
ATOM 665 O O . HIS A 1 87 ? -2.436 -18.983 -16.335 1.00 71.44 87 HIS A O 1
ATOM 671 N N . PHE A 1 88 ? -4.009 -18.717 -14.761 1.00 63.53 88 PHE A N 1
ATOM 672 C CA . PHE A 1 88 ? -3.108 -19.008 -13.634 1.00 63.53 88 PHE A CA 1
ATOM 673 C C . PHE A 1 88 ? -2.423 -20.378 -13.729 1.00 63.53 88 PHE A C 1
ATOM 675 O O . PHE A 1 88 ? -1.249 -20.502 -13.384 1.00 63.53 88 PHE A O 1
ATOM 682 N N . LEU A 1 89 ? -3.121 -21.411 -14.213 1.00 64.25 89 LEU A N 1
ATOM 683 C CA . LEU A 1 89 ? -2.506 -22.718 -14.442 1.00 64.25 89 LEU A CA 1
ATOM 684 C C . LEU A 1 89 ? -1.481 -22.672 -15.582 1.00 64.25 89 LEU A C 1
ATOM 686 O O . LEU A 1 89 ? -0.405 -23.228 -15.416 1.00 64.25 89 LEU A O 1
ATOM 690 N N . SER A 1 90 ? -1.752 -21.959 -16.682 1.00 59.94 90 SER A N 1
ATOM 691 C CA . SER A 1 90 ? -0.812 -21.815 -17.806 1.00 59.94 90 SER A CA 1
ATOM 692 C C . SER A 1 90 ? 0.482 -21.087 -17.422 1.00 59.94 90 SER A C 1
ATOM 694 O O . SER A 1 90 ? 1.556 -21.498 -17.853 1.00 59.94 90 SER A O 1
ATOM 696 N N . LEU A 1 91 ? 0.401 -20.097 -16.522 1.00 57.25 91 LEU A N 1
ATOM 697 C CA . LEU A 1 91 ? 1.567 -19.454 -15.901 1.00 57.25 91 LEU A CA 1
ATOM 698 C C . LEU A 1 91 ? 2.395 -20.426 -15.034 1.00 57.25 91 LEU A C 1
ATOM 700 O O . LEU A 1 91 ? 3.559 -20.156 -14.754 1.00 57.25 91 LEU A O 1
ATOM 704 N N . LYS A 1 92 ? 1.801 -21.548 -14.602 1.00 50.88 92 LYS A N 1
ATOM 705 C CA . LYS A 1 92 ? 2.409 -22.558 -13.722 1.00 50.88 92 LYS A CA 1
ATOM 706 C C . LYS A 1 92 ? 2.897 -23.815 -14.464 1.00 50.88 92 LYS A C 1
ATOM 708 O O . LYS A 1 92 ? 3.748 -24.518 -13.925 1.00 50.88 92 LYS A O 1
ATOM 713 N N . THR A 1 93 ? 2.382 -24.132 -15.660 1.00 45.03 93 THR A N 1
ATOM 714 C CA . THR A 1 93 ? 2.758 -25.346 -16.424 1.00 45.03 93 THR A CA 1
ATOM 715 C C . THR A 1 93 ? 3.860 -25.162 -17.466 1.00 45.03 93 THR A C 1
ATOM 717 O O . THR A 1 93 ? 4.372 -26.166 -17.966 1.00 45.03 93 THR A O 1
ATOM 720 N N . THR A 1 94 ? 4.277 -23.937 -17.791 1.00 46.38 94 THR A N 1
ATOM 721 C CA . THR A 1 94 ? 5.462 -23.699 -18.631 1.00 46.38 94 THR A CA 1
ATOM 722 C C . THR A 1 94 ? 6.724 -24.166 -17.894 1.00 46.38 94 THR A C 1
ATOM 724 O O . THR A 1 94 ? 7.230 -23.514 -16.985 1.00 46.38 94 THR A O 1
ATOM 727 N N . LYS A 1 95 ? 7.225 -25.357 -18.256 1.00 42.75 95 LYS A N 1
ATOM 728 C CA . LYS A 1 95 ? 8.260 -26.083 -17.487 1.00 42.75 95 LYS A CA 1
ATOM 729 C C . LYS A 1 95 ? 9.675 -25.481 -17.559 1.00 42.75 95 LYS A C 1
ATOM 731 O O . LYS A 1 95 ? 10.564 -25.925 -16.841 1.00 42.75 95 LYS A O 1
ATOM 736 N N . THR A 1 96 ? 9.845 -24.450 -18.376 1.00 46.97 96 THR A N 1
ATOM 737 C CA . THR A 1 96 ? 10.788 -23.343 -18.194 1.00 46.97 96 THR A CA 1
ATOM 738 C C . THR A 1 96 ? 9.996 -22.082 -18.532 1.00 46.97 96 THR A C 1
ATOM 740 O O . THR A 1 96 ? 9.411 -21.978 -19.610 1.00 46.97 96 THR A O 1
ATOM 743 N N . PRO A 1 97 ? 9.897 -21.133 -17.599 1.00 45.56 97 PRO A N 1
ATOM 744 C CA . PRO A 1 97 ? 10.800 -20.002 -17.769 1.00 45.56 97 PRO A CA 1
ATOM 745 C C . PRO A 1 97 ? 12.029 -20.070 -16.864 1.00 45.56 97 PRO A C 1
ATOM 747 O O . PRO A 1 97 ? 12.078 -20.737 -15.835 1.00 45.56 97 PRO A O 1
ATOM 750 N N . SER A 1 98 ? 13.023 -19.286 -17.228 1.00 43.38 98 SER A N 1
ATOM 751 C CA . SER A 1 98 ? 13.901 -18.620 -16.284 1.00 43.38 98 SER A CA 1
ATOM 752 C C . SER A 1 98 ? 13.010 -17.643 -15.472 1.00 43.38 98 SER A C 1
ATOM 754 O O . SER A 1 98 ? 12.536 -16.684 -16.055 1.00 43.38 98 SER A O 1
ATOM 756 N N . LEU A 1 99 ? 12.647 -17.898 -14.195 1.00 46.59 99 LEU A N 1
ATOM 757 C CA . LEU A 1 99 ? 11.212 -17.825 -13.766 1.00 46.59 99 LEU A CA 1
ATOM 758 C C . LEU A 1 99 ? 10.708 -16.819 -12.681 1.00 46.59 99 LEU A C 1
ATOM 760 O O . LEU A 1 99 ? 11.235 -16.739 -11.577 1.00 46.59 99 LEU A O 1
ATOM 764 N N . CYS A 1 100 ? 9.558 -16.171 -12.927 1.00 41.44 100 CYS A N 1
ATOM 765 C CA . CYS A 1 100 ? 8.943 -15.067 -12.160 1.00 41.44 100 CYS A CA 1
ATOM 766 C C . CYS A 1 100 ? 7.746 -15.507 -11.278 1.00 41.44 100 CYS A C 1
ATOM 768 O O . CYS A 1 100 ? 6.806 -16.090 -11.812 1.00 41.44 100 CYS A O 1
ATOM 770 N N . PRO A 1 101 ? 7.742 -15.197 -9.961 1.00 42.00 101 PRO A N 1
ATOM 771 C CA . PRO A 1 101 ? 6.611 -15.440 -9.046 1.00 42.00 101 PRO A CA 1
ATOM 772 C C . PRO A 1 101 ? 6.149 -14.204 -8.232 1.00 42.0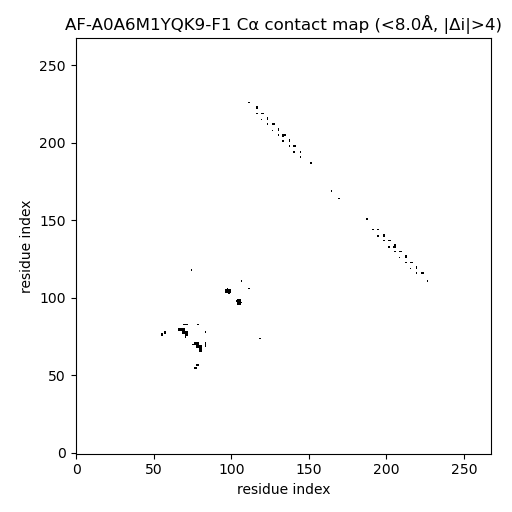0 101 PRO A C 1
ATOM 774 O O . PRO A 1 101 ? 5.211 -14.307 -7.453 1.00 42.00 101 PRO A O 1
ATOM 777 N N . VAL A 1 102 ? 6.860 -13.080 -8.371 1.00 45.22 102 VAL A N 1
ATOM 778 C CA . VAL A 1 102 ? 6.578 -11.712 -7.885 1.00 45.22 102 VAL A CA 1
ATOM 779 C C . VAL A 1 102 ? 7.240 -10.808 -8.923 1.00 45.22 102 VAL A C 1
ATOM 781 O O . VAL A 1 102 ? 6.594 -10.386 -9.873 1.00 45.22 102 VAL A O 1
ATOM 784 N N . CYS A 1 103 ? 8.583 -10.785 -8.902 1.00 44.97 103 CYS A N 1
ATOM 785 C CA . CYS A 1 103 ? 9.318 -11.361 -10.024 1.00 44.97 103 CYS A CA 1
ATOM 786 C C . CYS A 1 103 ? 10.667 -11.980 -9.623 1.00 44.97 103 CYS A C 1
ATOM 788 O O . CYS A 1 103 ? 10.800 -12.437 -8.490 1.00 44.97 103 CYS A O 1
ATOM 790 N N . ARG A 1 104 ? 11.607 -12.042 -10.582 1.00 42.75 104 ARG A N 1
ATOM 791 C CA . ARG A 1 104 ? 12.787 -12.925 -10.748 1.00 42.75 104 ARG A CA 1
ATOM 792 C C . ARG A 1 104 ? 12.703 -13.963 -11.877 1.00 42.75 104 ARG A C 1
ATOM 794 O O . ARG A 1 104 ? 13.434 -14.950 -11.829 1.00 42.75 104 ARG A O 1
ATOM 801 N N . VAL A 1 105 ? 11.936 -13.693 -12.954 1.00 45.69 105 VAL A N 1
ATOM 802 C CA . VAL A 1 105 ? 12.358 -14.222 -14.271 1.00 45.69 105 VAL A CA 1
ATOM 803 C C . VAL A 1 105 ? 13.853 -13.922 -14.401 1.00 45.69 105 VAL A C 1
ATOM 805 O O . VAL A 1 105 ? 14.310 -12.822 -14.080 1.00 45.69 105 VAL A O 1
ATOM 808 N N . ASN A 1 106 ? 14.612 -14.918 -14.835 1.00 54.06 106 ASN A N 1
ATOM 809 C CA . ASN A 1 106 ? 15.993 -14.736 -15.241 1.00 54.06 106 ASN A CA 1
ATOM 810 C C . ASN A 1 106 ? 15.914 -14.246 -16.701 1.00 54.06 106 ASN A C 1
ATOM 812 O O . ASN A 1 106 ? 15.689 -15.013 -17.638 1.00 54.06 106 ASN A O 1
ATOM 816 N N . LEU A 1 107 ? 15.891 -12.917 -16.832 1.00 46.50 107 LEU A N 1
ATOM 817 C CA . LEU A 1 107 ? 15.673 -12.196 -18.083 1.00 46.50 107 LEU A CA 1
ATOM 818 C C . LEU A 1 107 ? 16.913 -12.368 -18.963 1.00 46.50 107 LEU A C 1
ATOM 820 O O . LEU A 1 107 ? 18.006 -11.981 -18.551 1.00 46.50 107 LEU A O 1
ATOM 824 N N . ASN A 1 108 ? 16.741 -12.870 -20.187 1.00 52.53 108 ASN A N 1
ATOM 825 C CA . ASN A 1 108 ? 17.757 -12.675 -21.222 1.00 52.53 108 ASN A CA 1
ATOM 826 C C . ASN A 1 108 ? 17.981 -11.156 -21.380 1.00 52.53 108 ASN A C 1
ATOM 828 O O . ASN A 1 108 ? 17.010 -10.398 -21.314 1.00 52.53 108 ASN A O 1
ATOM 832 N N . GLU A 1 109 ? 19.224 -10.694 -21.583 1.00 53.97 109 GLU A N 1
ATOM 833 C CA . GLU A 1 109 ? 19.588 -9.254 -21.535 1.00 53.97 109 GLU A CA 1
ATOM 834 C C . GLU A 1 109 ? 18.761 -8.345 -22.474 1.00 53.97 109 GLU A C 1
ATOM 836 O O . GLU A 1 109 ? 18.713 -7.129 -22.281 1.00 53.97 109 GLU A O 1
ATOM 841 N N . THR A 1 110 ? 18.092 -8.930 -23.471 1.00 52.69 110 THR A N 1
ATOM 842 C CA . THR A 1 110 ? 17.236 -8.281 -24.476 1.00 52.69 110 THR A CA 1
ATOM 843 C C . THR A 1 110 ? 15.754 -8.155 -24.093 1.00 52.69 110 THR A C 1
ATOM 845 O O . THR A 1 110 ? 15.023 -7.420 -24.755 1.00 52.69 110 THR A O 1
ATOM 848 N N . ASP A 1 111 ? 15.285 -8.850 -23.050 1.00 48.75 111 ASP A N 1
ATOM 849 C CA . ASP A 1 111 ? 13.874 -8.865 -22.615 1.00 48.75 111 ASP A CA 1
ATOM 850 C C . ASP A 1 111 ? 13.617 -8.106 -21.298 1.00 48.75 111 ASP A C 1
ATOM 852 O O . ASP A 1 111 ? 12.507 -8.135 -20.764 1.00 48.75 111 ASP A O 1
ATOM 856 N N . LEU A 1 112 ? 14.608 -7.344 -20.816 1.00 54.44 112 LEU A N 1
ATOM 857 C CA . LEU A 1 112 ? 14.487 -6.290 -19.792 1.00 54.44 112 LEU A CA 1
ATOM 858 C C . LEU A 1 112 ? 13.635 -5.103 -20.302 1.00 54.44 112 LEU A C 1
ATOM 860 O O . LEU A 1 112 ? 14.106 -3.978 -20.450 1.00 54.44 112 LEU A O 1
ATOM 864 N N . LYS A 1 113 ? 12.367 -5.362 -20.622 1.00 62.66 113 LYS A N 1
ATOM 865 C CA . LYS A 1 113 ? 11.450 -4.400 -21.244 1.00 62.66 113 LYS A CA 1
ATOM 866 C C . LYS A 1 113 ? 10.743 -3.543 -20.189 1.00 62.66 113 LYS A C 1
ATOM 868 O O . LYS A 1 113 ? 10.289 -4.071 -19.174 1.00 62.66 113 LYS A O 1
ATOM 873 N N . LEU A 1 114 ? 10.593 -2.245 -20.489 1.00 64.25 114 LEU A N 1
ATOM 874 C CA . LEU A 1 114 ? 9.771 -1.249 -19.769 1.00 64.25 114 LEU A CA 1
ATOM 875 C C . LEU A 1 114 ? 8.523 -1.821 -19.056 1.00 64.25 114 LEU A C 1
ATOM 877 O O . LEU A 1 114 ? 8.421 -1.610 -17.847 1.00 64.25 114 LEU A O 1
ATOM 881 N N . PRO A 1 115 ? 7.647 -2.612 -19.717 1.00 72.06 115 PRO A N 1
ATOM 882 C CA . PRO A 1 115 ? 6.475 -3.236 -19.094 1.00 72.06 115 PRO A CA 1
ATOM 883 C C . PRO A 1 115 ? 6.733 -4.012 -17.796 1.00 72.06 115 PRO A C 1
ATOM 885 O O . PRO A 1 115 ? 5.834 -4.119 -16.965 1.00 72.06 115 PRO A O 1
ATOM 888 N N . HIS A 1 116 ? 7.935 -4.550 -17.561 1.00 71.75 116 HIS A N 1
ATOM 889 C CA . HIS A 1 116 ? 8.229 -5.187 -16.275 1.00 71.75 116 HIS A CA 1
ATOM 890 C C . HIS A 1 116 ? 8.380 -4.172 -15.131 1.00 71.75 116 HIS A C 1
ATOM 892 O O . HIS A 1 116 ? 7.899 -4.412 -14.025 1.00 71.75 116 HIS A O 1
ATOM 898 N N . LEU A 1 117 ? 9.010 -3.027 -15.407 1.00 80.75 117 LEU A N 1
ATOM 899 C CA . LEU A 1 117 ? 9.146 -1.922 -14.458 1.00 80.75 117 LEU A CA 1
ATOM 900 C C . LEU A 1 117 ? 7.795 -1.228 -14.223 1.00 80.75 117 LEU A C 1
ATOM 902 O O . LEU A 1 117 ? 7.480 -0.873 -13.093 1.00 80.75 117 LEU A O 1
ATOM 906 N N . GLU A 1 118 ? 6.981 -1.087 -15.269 1.00 81.75 118 GLU A N 1
ATOM 907 C CA . GLU A 1 118 ? 5.621 -0.535 -15.193 1.00 81.75 118 GLU A CA 1
ATOM 908 C C . GLU A 1 118 ? 4.695 -1.421 -14.345 1.00 81.75 118 GLU A C 1
ATOM 910 O O . GLU A 1 118 ? 4.031 -0.921 -13.439 1.00 81.75 118 GLU A O 1
ATOM 915 N N . ASN A 1 119 ? 4.725 -2.745 -14.542 1.00 79.25 119 ASN A N 1
ATOM 916 C CA . ASN A 1 119 ? 3.990 -3.687 -13.690 1.00 79.25 119 ASN A CA 1
ATOM 917 C C . ASN A 1 119 ? 4.458 -3.639 -12.225 1.00 79.25 119 ASN A C 1
ATOM 919 O O . ASN A 1 119 ? 3.636 -3.726 -11.316 1.00 79.25 119 ASN A O 1
ATOM 923 N N . LEU A 1 120 ? 5.766 -3.486 -11.980 1.00 83.81 120 LEU A N 1
ATOM 924 C CA . LEU A 1 120 ? 6.304 -3.356 -10.623 1.00 83.81 120 LEU A CA 1
ATOM 925 C C . LEU A 1 120 ? 5.836 -2.058 -9.942 1.00 83.81 120 LEU A C 1
ATOM 927 O O . LEU A 1 120 ? 5.452 -2.102 -8.776 1.00 83.81 120 LEU A O 1
ATOM 931 N N . ARG A 1 121 ? 5.807 -0.936 -10.671 1.00 87.62 121 ARG A N 1
ATOM 932 C CA . ARG A 1 121 ? 5.272 0.352 -10.191 1.00 87.62 121 ARG A CA 1
ATOM 933 C C . ARG A 1 121 ? 3.795 0.266 -9.839 1.00 87.62 121 ARG A C 1
ATOM 935 O O . ARG A 1 121 ? 3.426 0.584 -8.720 1.00 87.62 121 ARG A O 1
ATOM 942 N N . MET A 1 122 ? 2.981 -0.284 -10.735 1.00 83.62 122 MET A N 1
ATOM 943 C CA . MET A 1 122 ? 1.557 -0.507 -10.478 1.00 83.62 122 MET A CA 1
ATOM 944 C C . MET A 1 122 ? 1.319 -1.373 -9.227 1.00 83.62 122 MET A C 1
ATOM 946 O O . MET A 1 122 ? 0.420 -1.085 -8.444 1.00 83.62 122 MET A O 1
ATOM 950 N N . LEU A 1 123 ? 2.141 -2.403 -8.983 1.00 81.88 123 LEU A N 1
ATOM 951 C CA . LEU A 1 123 ? 2.065 -3.190 -7.743 1.00 81.88 123 LEU A CA 1
ATOM 952 C C . LEU A 1 123 ? 2.487 -2.390 -6.497 1.00 81.88 123 LEU A C 1
ATOM 954 O O . LEU A 1 123 ? 1.878 -2.555 -5.443 1.00 81.88 123 LEU A O 1
ATOM 958 N N . ILE A 1 124 ? 3.501 -1.527 -6.604 1.00 88.12 124 ILE A N 1
ATOM 959 C CA . ILE A 1 124 ? 3.916 -0.597 -5.539 1.00 88.12 124 ILE A CA 1
ATOM 960 C C . ILE A 1 124 ? 2.776 0.373 -5.198 1.00 88.12 124 ILE A C 1
ATOM 962 O O . ILE A 1 124 ? 2.470 0.559 -4.019 1.00 88.12 124 ILE A O 1
ATOM 966 N N . ASP A 1 125 ? 2.115 0.935 -6.208 1.00 84.56 125 ASP A N 1
ATOM 967 C CA . ASP A 1 125 ? 1.012 1.884 -6.044 1.00 84.56 125 ASP A CA 1
ATOM 968 C C . ASP A 1 125 ? -0.225 1.209 -5.422 1.00 84.56 125 ASP A C 1
ATOM 970 O O . ASP A 1 125 ? -0.772 1.715 -4.445 1.00 84.56 125 ASP A O 1
ATOM 974 N N . LEU A 1 126 ? -0.582 -0.004 -5.860 1.00 82.75 126 LEU A N 1
ATOM 975 C CA . LEU A 1 126 ? -1.657 -0.800 -5.244 1.00 82.75 126 LEU A CA 1
ATOM 976 C C . LEU A 1 126 ? -1.375 -1.163 -3.775 1.00 82.75 126 LEU A C 1
ATOM 978 O O . LEU A 1 126 ? -2.293 -1.200 -2.952 1.00 82.75 126 LEU A O 1
ATOM 982 N N . ILE A 1 127 ? -0.115 -1.432 -3.410 1.00 85.19 127 ILE A N 1
ATOM 983 C CA . ILE A 1 127 ? 0.262 -1.662 -2.005 1.00 85.19 127 ILE A CA 1
ATOM 984 C C . ILE A 1 127 ? 0.149 -0.357 -1.199 1.00 85.19 127 ILE A C 1
ATOM 986 O O . ILE A 1 127 ? -0.319 -0.397 -0.060 1.00 85.19 127 ILE A O 1
ATOM 990 N N . LYS A 1 128 ? 0.514 0.797 -1.778 1.00 90.44 128 LYS A N 1
ATOM 991 C CA . LYS A 1 128 ? 0.340 2.121 -1.151 1.00 90.44 128 LYS A CA 1
ATOM 992 C C . LYS A 1 128 ? -1.135 2.439 -0.899 1.00 90.44 128 LYS A C 1
ATOM 994 O O . LYS A 1 128 ? -1.484 2.763 0.233 1.00 90.44 128 LYS A O 1
ATOM 999 N N . GLU A 1 129 ? -2.004 2.265 -1.894 1.00 88.19 129 GLU A N 1
ATOM 1000 C CA . GLU A 1 129 ? -3.458 2.430 -1.742 1.00 88.19 129 GLU A CA 1
ATOM 1001 C C . GLU A 1 129 ? -4.022 1.519 -0.645 1.00 88.19 129 GLU A C 1
ATOM 1003 O O . GLU A 1 129 ? -4.756 1.970 0.235 1.00 88.19 129 GLU A O 1
ATOM 1008 N N . LYS A 1 130 ? -3.619 0.243 -0.628 1.00 91.50 130 LYS A N 1
ATOM 1009 C CA . LYS A 1 130 ? -4.049 -0.709 0.402 1.00 91.50 130 LYS A CA 1
ATOM 1010 C C . LYS A 1 130 ? -3.590 -0.316 1.812 1.00 91.50 130 LYS A C 1
ATOM 1012 O O . LYS A 1 130 ? -4.337 -0.527 2.764 1.00 91.50 130 LYS A O 1
ATOM 1017 N N . ILE A 1 131 ? -2.388 0.246 1.965 1.00 93.00 131 ILE A N 1
ATOM 1018 C CA . ILE A 1 131 ? -1.912 0.777 3.254 1.00 93.00 131 ILE A CA 1
ATOM 1019 C C . ILE A 1 131 ? -2.786 1.956 3.697 1.00 93.00 131 ILE A C 1
ATOM 1021 O O . ILE A 1 131 ? -3.228 1.960 4.841 1.00 93.00 131 ILE A O 1
ATOM 1025 N N . ILE A 1 132 ? -3.095 2.894 2.795 1.00 93.00 132 ILE A N 1
ATOM 1026 C CA . ILE A 1 132 ? -3.952 4.057 3.085 1.00 93.00 132 ILE A CA 1
ATOM 1027 C C . ILE A 1 132 ? -5.350 3.612 3.546 1.00 93.00 132 ILE A C 1
ATOM 1029 O O . ILE A 1 132 ? -5.869 4.138 4.530 1.00 93.00 132 ILE A O 1
ATOM 1033 N N . LEU A 1 133 ? -5.946 2.615 2.881 1.00 92.69 133 LEU A N 1
ATOM 1034 C CA . LEU A 1 133 ? -7.248 2.062 3.275 1.00 92.69 133 LEU A CA 1
ATOM 1035 C C . LEU A 1 133 ? -7.204 1.413 4.667 1.00 92.69 133 LEU A C 1
ATOM 1037 O O . LEU A 1 133 ? -8.073 1.688 5.491 1.00 92.69 133 LEU A O 1
ATOM 1041 N N . LEU A 1 134 ? -6.173 0.616 4.968 1.00 92.62 134 LEU A N 1
ATOM 1042 C CA . LEU A 1 134 ? -6.009 0.004 6.293 1.00 92.62 134 LEU A CA 1
ATOM 1043 C C . LEU A 1 134 ? -5.764 1.049 7.398 1.00 92.62 134 LEU A C 1
ATOM 1045 O O . LEU A 1 134 ? -6.264 0.893 8.509 1.00 92.62 134 LEU A O 1
ATOM 1049 N N . GLU A 1 135 ? -5.022 2.121 7.113 1.00 96.50 135 GLU A N 1
ATOM 1050 C CA . GLU A 1 135 ? -4.815 3.235 8.050 1.00 96.50 135 GLU A CA 1
ATOM 1051 C C . GLU A 1 135 ? -6.112 4.022 8.309 1.00 96.50 135 GLU A C 1
ATOM 1053 O O . GLU A 1 135 ? -6.358 4.454 9.438 1.00 96.50 135 GLU A O 1
ATOM 1058 N N . LEU A 1 136 ? -6.980 4.156 7.299 1.00 95.81 136 LEU A N 1
ATOM 1059 C CA . LEU A 1 136 ? -8.313 4.743 7.445 1.00 95.81 136 LEU A CA 1
ATOM 1060 C C . LEU A 1 136 ? -9.241 3.856 8.297 1.00 95.81 136 LEU A C 1
ATOM 1062 O O . LEU A 1 136 ? -9.911 4.362 9.198 1.00 95.81 136 LEU A O 1
ATOM 1066 N N . GLU A 1 137 ? -9.265 2.543 8.044 1.00 95.12 137 GLU A N 1
ATOM 1067 C CA . GLU A 1 137 ? -10.029 1.565 8.836 1.00 95.12 137 GLU A CA 1
ATOM 1068 C C . GLU A 1 137 ? -9.569 1.528 10.298 1.00 95.12 137 GLU A C 1
ATOM 1070 O O . GLU A 1 137 ? -10.403 1.542 11.208 1.00 95.12 137 GLU A O 1
ATOM 1075 N N . LEU A 1 138 ? -8.252 1.559 10.532 1.00 96.62 138 LEU A N 1
ATOM 1076 C CA . LEU A 1 138 ? -7.667 1.672 11.865 1.00 96.62 138 LEU A CA 1
ATOM 1077 C C . LEU A 1 138 ? -8.155 2.946 12.568 1.00 96.62 138 LEU A C 1
ATOM 1079 O O . LEU A 1 138 ? -8.719 2.855 13.654 1.00 96.62 138 LEU A O 1
ATOM 1083 N N . LYS A 1 139 ? -8.027 4.115 11.927 1.00 97.19 139 LYS A N 1
ATOM 1084 C CA . LYS A 1 139 ? -8.443 5.406 12.501 1.00 97.19 139 LYS A CA 1
ATOM 1085 C C . LYS A 1 139 ? -9.946 5.478 12.799 1.00 97.19 139 LYS A C 1
ATOM 1087 O O . LYS A 1 139 ? -10.355 6.129 13.757 1.00 97.19 139 LYS A O 1
ATOM 1092 N N . ASN A 1 140 ? -10.780 4.837 11.981 1.00 96.19 140 ASN A N 1
ATOM 1093 C CA . ASN A 1 140 ? -12.218 4.742 12.240 1.00 96.19 140 ASN A CA 1
ATOM 1094 C C . ASN A 1 140 ? -12.531 3.772 13.392 1.00 96.19 140 ASN A C 1
ATOM 1096 O O . ASN A 1 140 ? -13.422 4.057 14.184 1.00 96.19 140 ASN A O 1
ATOM 1100 N N . THR A 1 141 ? -11.775 2.676 13.524 1.00 95.25 141 THR A N 1
ATOM 1101 C CA . THR A 1 141 ? -11.898 1.736 14.653 1.00 95.25 141 THR A CA 1
ATOM 1102 C C . THR A 1 141 ? -11.455 2.384 15.969 1.00 95.25 141 THR A C 1
ATOM 1104 O O . THR A 1 141 ? -12.131 2.226 16.979 1.00 95.25 141 THR A O 1
ATOM 1107 N N . GLU A 1 142 ? -10.363 3.154 15.953 1.00 96.12 142 GLU A N 1
ATOM 1108 C CA . GLU A 1 142 ? -9.891 3.933 17.106 1.00 96.12 142 GLU A CA 1
ATOM 1109 C C . GLU A 1 142 ? -10.920 5.003 17.513 1.00 96.12 142 GLU A C 1
ATOM 1111 O O . GLU A 1 142 ? -11.213 5.130 18.696 1.00 96.12 142 GLU A O 1
ATOM 1116 N N . ARG A 1 143 ? -11.557 5.705 16.560 1.00 97.00 143 ARG A N 1
ATOM 1117 C CA . ARG A 1 143 ? -12.636 6.660 16.883 1.00 97.00 143 ARG A CA 1
ATOM 1118 C C . ARG A 1 143 ? -13.846 5.981 17.533 1.00 97.00 143 ARG A C 1
ATOM 1120 O O . ARG A 1 143 ? -14.296 6.448 18.569 1.00 97.00 143 ARG A O 1
ATOM 1127 N N . ALA A 1 144 ? -14.330 4.878 16.958 1.00 95.88 144 ALA A N 1
ATOM 1128 C CA . ALA A 1 144 ? -15.474 4.141 17.501 1.00 95.88 144 ALA A CA 1
ATOM 1129 C C . ALA A 1 144 ? -15.202 3.592 18.916 1.00 95.88 144 ALA A C 1
ATOM 1131 O O . ALA A 1 144 ? -16.116 3.495 19.731 1.00 95.88 144 ALA A O 1
ATOM 1132 N N . PHE A 1 145 ? -13.943 3.258 19.219 1.00 95.81 145 PHE A N 1
ATOM 1133 C CA . PHE A 1 145 ? -13.520 2.868 20.562 1.00 95.81 145 PHE A CA 1
ATOM 1134 C C . PHE A 1 145 ? -13.601 4.041 21.555 1.00 95.81 145 PHE A C 1
ATOM 1136 O O . PHE A 1 145 ? -14.222 3.890 22.605 1.00 95.81 145 PHE A O 1
ATOM 1143 N N . GLU A 1 146 ? -13.060 5.216 21.213 1.00 95.81 146 GLU A N 1
ATOM 1144 C CA . GLU A 1 146 ? -13.157 6.412 22.071 1.00 95.81 146 GLU A CA 1
ATOM 1145 C C . GLU A 1 146 ? -14.612 6.889 22.255 1.00 95.81 146 GLU A C 1
ATOM 1147 O O . GLU A 1 146 ? -14.999 7.246 23.365 1.00 95.81 146 GLU A O 1
ATOM 1152 N N . GLU A 1 147 ? -15.441 6.829 21.205 1.00 95.12 147 GLU A N 1
ATOM 1153 C CA . GLU A 1 147 ? -16.888 7.100 21.279 1.00 95.12 147 GLU A CA 1
ATOM 1154 C C . GLU A 1 147 ? -17.565 6.147 22.285 1.00 95.12 147 GLU A C 1
ATOM 1156 O O . GLU A 1 147 ? -18.201 6.602 23.233 1.00 95.12 147 GLU A O 1
ATOM 1161 N N . SER A 1 148 ? -17.320 4.833 22.179 1.00 93.00 148 SER A N 1
ATOM 1162 C CA . SER A 1 148 ? -17.878 3.844 23.118 1.00 93.00 148 SER A CA 1
ATOM 1163 C C . SER A 1 148 ? -17.391 4.000 24.567 1.00 93.00 148 SER A C 1
ATOM 1165 O O . SER A 1 148 ? -18.084 3.600 25.503 1.00 93.00 148 SER A O 1
ATOM 1167 N N . LYS A 1 149 ? -16.204 4.589 24.768 1.00 93.12 149 LYS A N 1
ATOM 1168 C CA . LYS A 1 149 ? -15.652 4.884 26.094 1.00 93.12 149 LYS A CA 1
ATOM 1169 C C . LYS A 1 149 ? -16.337 6.095 26.729 1.00 93.12 149 LYS A C 1
ATOM 1171 O O . LYS A 1 149 ? -16.655 6.038 27.914 1.00 93.12 149 LYS A O 1
ATOM 1176 N N . ALA A 1 150 ? -16.594 7.148 25.949 1.00 92.94 150 ALA A N 1
ATOM 1177 C CA . ALA A 1 150 ? -17.331 8.325 26.409 1.00 92.94 150 ALA A CA 1
ATOM 1178 C C . ALA A 1 150 ? -18.759 7.954 26.848 1.00 92.94 150 ALA A C 1
ATOM 1180 O O . ALA A 1 150 ? -19.156 8.276 27.967 1.00 92.94 150 ALA A O 1
ATOM 1181 N N . ASP A 1 151 ? -19.475 7.175 26.028 1.00 90.25 151 ASP A N 1
ATOM 1182 C CA . ASP A 1 151 ? -20.820 6.680 26.356 1.00 90.25 151 ASP A CA 1
ATOM 1183 C C . ASP A 1 151 ? -20.833 5.843 27.655 1.00 90.25 151 ASP A C 1
ATOM 1185 O O . ASP A 1 151 ? -21.792 5.882 28.427 1.00 90.25 151 ASP A O 1
ATOM 1189 N N . GLY A 1 152 ? -19.767 5.082 27.931 1.00 86.69 152 GLY A N 1
ATOM 1190 C CA . GLY A 1 152 ? -19.635 4.291 29.159 1.00 86.69 152 GLY A CA 1
ATOM 1191 C C . GLY A 1 152 ? -19.443 5.134 30.427 1.00 86.69 152 GLY A C 1
ATOM 1192 O O . GLY A 1 152 ? -20.015 4.815 31.471 1.00 86.69 152 GLY A O 1
ATOM 1193 N N . GLU A 1 153 ? -18.667 6.218 30.345 1.00 86.19 153 GLU A N 1
ATOM 1194 C CA . GLU A 1 153 ? -18.397 7.114 31.481 1.00 86.19 153 GLU A CA 1
ATOM 1195 C C . GLU A 1 153 ? -19.654 7.908 31.895 1.00 86.19 153 GLU A C 1
ATOM 1197 O O . GLU A 1 153 ? -19.935 8.032 33.091 1.00 86.19 153 GLU A O 1
ATOM 1202 N N . ASP A 1 154 ? -20.466 8.370 30.938 1.00 86.25 154 ASP A N 1
ATOM 1203 C CA . ASP A 1 154 ? -21.715 9.094 31.223 1.00 86.25 154 ASP A CA 1
ATOM 1204 C C . ASP A 1 154 ? -22.766 8.219 31.934 1.00 86.25 154 ASP A C 1
ATOM 1206 O O . ASP A 1 154 ? -23.422 8.679 32.873 1.00 86.25 154 ASP A O 1
ATOM 1210 N N . ASN A 1 155 ? -22.888 6.940 31.560 1.00 82.06 155 ASN A N 1
ATOM 1211 C CA . ASN A 1 155 ? -23.830 6.013 32.199 1.00 82.06 155 ASN A CA 1
ATOM 1212 C C . ASN A 1 155 ? -23.463 5.714 33.666 1.00 82.06 155 ASN A C 1
ATOM 1214 O O . ASN A 1 155 ? -24.334 5.745 34.538 1.00 82.06 155 ASN A O 1
ATOM 1218 N N . LEU A 1 156 ? -22.177 5.498 33.970 1.00 78.19 156 LEU A N 1
ATOM 1219 C CA . LEU A 1 156 ? -21.713 5.270 35.347 1.00 78.19 156 LEU A CA 1
ATOM 1220 C C . LEU A 1 156 ? -21.959 6.493 36.250 1.00 78.19 156 LEU A C 1
ATOM 1222 O O . LEU A 1 156 ? -22.341 6.343 37.413 1.00 78.19 156 LEU A O 1
ATOM 1226 N N . ASN A 1 157 ? -21.814 7.704 35.703 1.00 80.31 157 ASN A N 1
ATOM 1227 C CA . ASN A 1 157 ? -22.062 8.956 36.422 1.00 80.31 157 ASN A CA 1
ATOM 1228 C C . ASN A 1 157 ? -23.546 9.198 36.772 1.00 80.31 157 ASN A C 1
ATOM 1230 O O . ASN A 1 157 ? -23.822 9.959 37.703 1.00 80.31 157 ASN A O 1
ATOM 1234 N N . LEU A 1 158 ? -24.504 8.575 36.068 1.00 79.56 158 LEU A N 1
ATOM 1235 C CA . LEU A 1 158 ? -25.927 8.660 36.430 1.00 79.56 158 LEU A CA 1
ATOM 1236 C C . LEU A 1 158 ? -26.266 7.830 37.676 1.00 79.56 158 LEU A C 1
ATOM 1238 O O . LEU A 1 158 ? -27.063 8.278 38.499 1.00 79.56 158 LEU A O 1
ATOM 1242 N N . ILE A 1 159 ? -25.672 6.642 37.824 1.00 74.81 159 ILE A N 1
ATOM 1243 C CA . ILE A 1 159 ? -26.005 5.713 38.918 1.00 74.81 159 ILE A CA 1
ATOM 1244 C C . ILE A 1 159 ? -25.538 6.273 40.274 1.00 74.81 159 ILE A C 1
ATOM 1246 O O . ILE A 1 159 ? -26.229 6.130 41.278 1.00 74.81 159 ILE A O 1
ATOM 1250 N N . GLY A 1 160 ? -24.408 6.986 40.300 1.00 71.88 160 GLY A N 1
ATOM 1251 C CA . GLY A 1 160 ? -23.831 7.587 41.511 1.00 71.88 160 GLY A CA 1
ATOM 1252 C C . GLY A 1 160 ? -24.531 8.841 42.057 1.00 71.88 160 GLY A C 1
ATOM 1253 O O . GLY A 1 160 ? -23.896 9.585 42.794 1.00 71.88 160 GLY A O 1
ATOM 1254 N N . ARG A 1 161 ? -25.784 9.132 41.670 1.00 76.06 161 ARG A N 1
ATOM 1255 C CA . ARG A 1 161 ? -26.565 10.293 42.163 1.00 76.06 161 ARG A CA 1
ATOM 1256 C C . ARG A 1 161 ? -27.828 9.923 42.950 1.00 76.06 161 ARG A C 1
ATOM 1258 O O . ARG A 1 161 ? -28.628 10.803 43.262 1.00 76.06 161 ARG A O 1
ATOM 1265 N N . ILE A 1 162 ? -28.032 8.641 43.245 1.00 72.81 162 ILE A N 1
ATOM 1266 C CA . ILE A 1 162 ? -29.188 8.145 44.007 1.00 72.81 162 ILE A CA 1
ATOM 1267 C C . ILE A 1 162 ? -28.826 8.169 45.505 1.00 72.81 162 ILE A C 1
ATOM 1269 O O . ILE A 1 162 ? -28.538 7.135 46.098 1.00 72.81 162 ILE A O 1
ATOM 1273 N N . ASP A 1 163 ? -28.781 9.376 46.079 1.00 65.75 163 ASP A N 1
ATOM 1274 C CA . ASP A 1 163 ? -28.186 9.673 47.399 1.00 65.75 163 ASP A CA 1
ATOM 1275 C C . ASP A 1 163 ? -29.202 10.113 48.484 1.00 65.75 163 ASP A C 1
ATOM 1277 O O . ASP A 1 163 ? -28.801 10.665 49.508 1.00 65.75 163 ASP A O 1
ATOM 1281 N N . ASP A 1 164 ? -30.504 9.843 48.311 1.00 72.12 164 ASP A N 1
ATOM 1282 C CA . ASP A 1 164 ? -31.535 10.038 49.355 1.00 72.12 164 ASP A CA 1
ATOM 1283 C C . ASP A 1 164 ? -31.979 8.686 49.965 1.00 72.12 164 ASP A C 1
ATOM 1285 O O . ASP A 1 164 ? -32.968 8.096 49.518 1.00 72.12 164 ASP A O 1
ATOM 1289 N N . PRO A 1 165 ? -31.253 8.155 50.971 1.00 62.47 165 PRO A N 1
ATOM 1290 C CA . PRO A 1 165 ? -31.623 6.935 51.674 1.00 62.47 165 PRO A CA 1
ATOM 1291 C C . PRO A 1 165 ? -32.569 7.239 52.842 1.00 62.47 165 PRO A C 1
ATOM 1293 O O . PRO A 1 165 ? -32.117 7.453 53.971 1.00 62.47 165 PRO A O 1
ATOM 1296 N N . ASP A 1 166 ? -33.873 7.207 52.581 1.00 69.31 166 ASP A N 1
ATOM 1297 C CA . ASP A 1 166 ? -34.880 7.063 53.636 1.00 69.31 166 ASP A CA 1
ATOM 1298 C C . ASP A 1 166 ? -35.430 5.624 53.634 1.00 69.31 166 ASP A C 1
ATOM 1300 O O . ASP A 1 166 ? -35.645 5.023 52.581 1.00 69.31 166 ASP A O 1
ATOM 1304 N N . ASP A 1 167 ? -35.641 5.090 54.835 1.00 58.97 167 ASP A N 1
ATOM 1305 C CA . ASP A 1 167 ? -36.154 3.749 55.153 1.00 58.97 167 ASP A CA 1
ATOM 1306 C C . ASP A 1 167 ? -35.321 2.474 54.839 1.00 58.97 167 ASP A C 1
ATOM 1308 O O . ASP A 1 167 ? -34.391 2.391 54.038 1.00 58.97 167 ASP A O 1
ATOM 1312 N N . ASN A 1 168 ? -35.646 1.432 55.613 1.00 68.19 168 ASN A N 1
ATOM 1313 C CA . ASN A 1 168 ? -34.797 0.281 55.956 1.00 68.19 168 ASN A CA 1
ATOM 1314 C C . ASN A 1 168 ? -34.872 -0.910 54.965 1.00 68.19 168 ASN A C 1
ATOM 1316 O O . ASN A 1 168 ? -34.367 -1.991 55.264 1.00 68.19 168 ASN A O 1
ATOM 1320 N N . GLU A 1 169 ? -35.516 -0.747 53.804 1.00 62.03 169 GLU A N 1
ATOM 1321 C CA . GLU A 1 169 ? -35.655 -1.804 52.774 1.00 62.03 169 GLU A CA 1
ATOM 1322 C C . GLU A 1 169 ? -34.452 -1.867 51.802 1.00 62.03 169 GLU A C 1
ATOM 1324 O O . GLU A 1 169 ? -34.347 -2.751 50.953 1.00 62.03 169 GLU A O 1
ATOM 1329 N N . ASP A 1 170 ? -33.498 -0.948 51.954 1.00 74.50 170 ASP A N 1
ATOM 1330 C CA . ASP A 1 170 ? -32.511 -0.596 50.929 1.00 74.50 170 ASP A CA 1
ATOM 1331 C C . ASP A 1 170 ? -31.288 -1.546 50.832 1.00 74.50 170 ASP A C 1
ATOM 1333 O O . ASP A 1 170 ? -30.524 -1.520 49.866 1.00 74.50 170 ASP A O 1
ATOM 1337 N N . LEU A 1 171 ? -31.072 -2.437 51.809 1.00 83.38 171 LEU A N 1
ATOM 1338 C CA . LEU A 1 171 ? -29.861 -3.278 51.851 1.00 83.38 171 LEU A CA 1
ATOM 1339 C C . LEU A 1 171 ? -29.801 -4.322 50.718 1.00 83.38 171 LEU A C 1
ATOM 1341 O O . LEU A 1 171 ? -28.730 -4.565 50.155 1.00 83.38 171 LEU A O 1
ATOM 1345 N N . GLU A 1 172 ? -30.932 -4.944 50.377 1.00 86.69 172 GLU A N 1
ATOM 1346 C CA . GLU A 1 172 ? -30.994 -5.932 49.291 1.00 86.69 172 GLU A CA 1
ATOM 1347 C C . GLU A 1 172 ? -30.919 -5.250 47.916 1.00 86.69 172 GLU A C 1
ATOM 1349 O O . GLU A 1 172 ? -30.227 -5.741 47.020 1.00 86.69 172 GLU A O 1
ATOM 1354 N N . MET A 1 173 ? -31.516 -4.058 47.779 1.00 86.06 173 MET A N 1
ATOM 1355 C CA . MET A 1 173 ? -31.425 -3.250 46.560 1.00 86.06 173 MET A CA 1
ATOM 1356 C C . MET A 1 173 ? -29.988 -2.783 46.296 1.00 86.06 173 MET A C 1
ATOM 1358 O O . MET A 1 173 ? -29.483 -2.977 45.191 1.00 86.06 173 MET A O 1
ATOM 1362 N N . ARG A 1 174 ? -29.273 -2.280 47.315 1.00 83.69 174 ARG A N 1
ATOM 1363 C CA . ARG A 1 174 ? -27.840 -1.940 47.206 1.00 83.69 174 ARG A CA 1
ATOM 1364 C C . ARG A 1 174 ? -26.979 -3.133 46.796 1.00 83.69 174 ARG A C 1
ATOM 1366 O O . ARG A 1 174 ? -26.067 -2.972 45.987 1.00 83.69 174 ARG A O 1
ATOM 1373 N N . LYS A 1 175 ? -27.270 -4.335 47.309 1.00 90.88 175 LYS A N 1
ATOM 1374 C CA . LYS A 1 175 ? -26.553 -5.556 46.910 1.00 90.88 175 LYS A CA 1
ATOM 1375 C C . LYS A 1 175 ? -26.778 -5.871 45.430 1.00 90.88 175 LYS A C 1
ATOM 1377 O O . LYS A 1 175 ? -25.800 -6.066 44.711 1.00 90.88 175 LYS A O 1
ATOM 1382 N N . LEU A 1 176 ? -28.026 -5.846 44.961 1.00 90.81 176 LEU A N 1
ATOM 1383 C CA . LEU A 1 176 ? -28.355 -6.056 43.546 1.00 90.81 176 LEU A CA 1
ATOM 1384 C C . LEU A 1 176 ? -27.733 -4.988 42.632 1.00 90.81 176 LEU A C 1
ATOM 1386 O O . LEU A 1 176 ? -27.193 -5.337 41.586 1.00 90.81 176 LEU A O 1
ATOM 1390 N N . LEU A 1 177 ? -27.734 -3.715 43.042 1.00 87.06 177 LEU A N 1
ATOM 1391 C CA . LEU A 1 177 ? -27.059 -2.633 42.316 1.00 87.06 177 LEU A CA 1
ATOM 1392 C C . LEU A 1 177 ? -25.546 -2.873 42.220 1.00 87.06 177 LEU A C 1
ATOM 1394 O O . LEU A 1 177 ? -24.980 -2.720 41.140 1.00 87.06 177 LEU A O 1
ATOM 1398 N N . SER A 1 178 ? -24.902 -3.315 43.307 1.00 88.00 178 SER A N 1
ATOM 1399 C CA . SER A 1 178 ? -23.472 -3.648 43.282 1.00 88.00 178 SER A CA 1
ATOM 1400 C C . SER A 1 178 ? -23.164 -4.839 42.369 1.00 88.00 178 SER A C 1
ATOM 1402 O O . SER A 1 178 ? -22.236 -4.759 41.574 1.00 88.00 178 SER A O 1
ATOM 1404 N N . GLU A 1 179 ? -23.975 -5.906 42.397 1.00 94.56 179 GLU A N 1
ATOM 1405 C CA . GLU A 1 179 ? -23.818 -7.066 41.505 1.00 94.56 179 GLU A CA 1
ATOM 1406 C C . GLU A 1 179 ? -24.043 -6.687 40.031 1.00 94.56 179 GLU A C 1
ATOM 1408 O O . GLU A 1 179 ? -23.357 -7.204 39.148 1.00 94.56 179 GLU A O 1
ATOM 1413 N N . PHE A 1 180 ? -24.958 -5.753 39.758 1.00 89.62 180 PHE A N 1
ATOM 1414 C CA . PHE A 1 180 ? -25.213 -5.226 38.419 1.00 89.62 180 PHE A CA 1
ATOM 1415 C C . PHE A 1 180 ? -24.037 -4.383 37.897 1.00 89.62 180 PHE A C 1
ATOM 1417 O O . PHE A 1 180 ? -23.532 -4.663 36.810 1.00 89.62 180 PHE A O 1
ATOM 1424 N N . GLN A 1 181 ? -23.519 -3.444 38.698 1.00 89.06 181 GLN A N 1
ATOM 1425 C CA . GLN A 1 181 ? -22.305 -2.673 38.377 1.00 89.06 181 GLN A CA 1
ATOM 1426 C C . GLN A 1 181 ? -21.091 -3.587 38.125 1.00 89.06 181 GLN A C 1
ATOM 1428 O O . GLN A 1 181 ? -20.315 -3.374 37.189 1.00 89.06 181 GLN A O 1
ATOM 1433 N N . ASP A 1 182 ? -20.951 -4.654 38.915 1.00 92.19 182 ASP A N 1
ATOM 1434 C CA . ASP A 1 182 ? -19.910 -5.674 38.762 1.00 92.19 182 ASP A CA 1
ATOM 1435 C C . ASP A 1 182 ? -20.047 -6.497 37.467 1.00 92.19 182 ASP A C 1
ATOM 1437 O O . ASP A 1 182 ? -19.058 -7.054 36.985 1.00 92.19 182 ASP A O 1
ATOM 1441 N N . LEU A 1 183 ? -21.256 -6.631 36.915 1.00 92.69 183 LEU A N 1
ATOM 1442 C CA . LEU A 1 183 ? -21.516 -7.320 35.648 1.00 92.69 183 LEU A CA 1
ATOM 1443 C C . LEU A 1 183 ? -21.339 -6.386 34.445 1.00 92.69 183 LEU A C 1
ATOM 1445 O O . LEU A 1 183 ? -20.746 -6.799 33.446 1.00 92.69 183 LEU A O 1
ATOM 1449 N N . GLU A 1 184 ? -21.795 -5.135 34.539 1.00 91.06 184 GLU A N 1
ATOM 1450 C CA . GLU A 1 184 ? -21.606 -4.124 33.493 1.00 91.06 184 GLU A CA 1
ATOM 1451 C C . GLU A 1 184 ? -20.126 -3.794 33.284 1.00 91.06 184 GLU A C 1
ATOM 1453 O O . GLU A 1 184 ? -19.651 -3.834 32.149 1.00 91.06 184 GLU A O 1
ATOM 1458 N N . SER A 1 185 ? -19.369 -3.580 34.364 1.00 89.81 185 SER A N 1
ATOM 1459 C CA . SER A 1 185 ? -17.916 -3.353 34.305 1.00 89.81 185 SER A CA 1
ATOM 1460 C C . SER A 1 185 ? -17.177 -4.508 33.618 1.00 89.81 185 SER A C 1
ATOM 1462 O O . SER A 1 185 ? -16.463 -4.281 32.643 1.00 89.81 185 SER A O 1
ATOM 1464 N N . LYS A 1 186 ? -17.423 -5.763 34.023 1.00 94.50 186 LYS A N 1
ATOM 1465 C CA . LYS A 1 186 ? -16.836 -6.958 33.377 1.00 94.50 186 LYS A CA 1
ATOM 1466 C C . LYS A 1 186 ? -17.258 -7.113 31.909 1.00 94.50 186 LYS A C 1
ATOM 1468 O O . LYS A 1 186 ? -16.487 -7.622 31.090 1.00 94.50 186 LYS A O 1
ATOM 1473 N N . SER A 1 187 ? -18.476 -6.697 31.555 1.00 92.75 187 SER A N 1
ATOM 1474 C CA . SER A 1 187 ? -18.961 -6.685 30.168 1.00 92.75 187 SER A CA 1
ATOM 1475 C C . SER A 1 187 ? -18.216 -5.643 29.324 1.00 92.75 187 SER A C 1
ATOM 1477 O O . SER A 1 187 ? -17.734 -5.956 28.230 1.00 92.75 187 SER A O 1
ATOM 1479 N N . LEU A 1 188 ? -18.047 -4.432 29.864 1.00 91.44 188 LEU A N 1
ATOM 1480 C CA . LEU A 1 188 ? -17.333 -3.322 29.234 1.00 91.44 188 LEU A CA 1
ATOM 1481 C C . LEU A 1 188 ? -15.838 -3.628 29.067 1.00 91.44 188 LEU A C 1
ATOM 1483 O O . LEU A 1 188 ? -15.309 -3.468 27.969 1.00 91.44 188 LEU A O 1
ATOM 1487 N N . GLU A 1 189 ? -15.176 -4.156 30.101 1.00 93.81 189 GLU A N 1
ATOM 1488 C CA . GLU A 1 189 ? -13.787 -4.632 30.030 1.00 93.81 189 GLU A CA 1
ATOM 1489 C C . GLU A 1 189 ? -13.608 -5.634 28.888 1.00 93.81 189 GLU A C 1
ATOM 1491 O O . GLU A 1 189 ? -12.755 -5.441 28.025 1.00 93.81 189 GLU A O 1
ATOM 1496 N N . LYS A 1 190 ? -14.464 -6.662 28.818 1.00 94.94 190 LYS A N 1
ATOM 1497 C CA . LYS A 1 190 ? -14.423 -7.687 27.766 1.00 94.94 190 LYS A CA 1
ATOM 1498 C C . LYS A 1 190 ? -14.674 -7.120 26.363 1.00 94.94 190 LYS A C 1
ATOM 1500 O O . LYS A 1 190 ? -14.100 -7.625 25.395 1.00 94.94 190 LYS A O 1
ATOM 1505 N N . SER A 1 191 ? -15.526 -6.100 26.241 1.00 94.00 191 SER A N 1
ATOM 1506 C CA . SER A 1 191 ? -15.746 -5.372 24.987 1.00 94.00 191 SER A CA 1
ATOM 1507 C C . SER A 1 191 ? -14.474 -4.630 24.564 1.00 94.00 191 SER A C 1
ATOM 1509 O O . SER A 1 191 ? -13.960 -4.850 23.463 1.00 94.00 191 SER A O 1
ATOM 1511 N N . ASN A 1 192 ? -13.895 -3.843 25.474 1.00 95.38 192 ASN A N 1
ATOM 1512 C CA . ASN A 1 192 ? -12.679 -3.062 25.245 1.00 95.38 192 ASN A CA 1
ATOM 1513 C C . ASN A 1 192 ? -11.494 -3.955 24.847 1.00 95.38 192 ASN A C 1
ATOM 1515 O O . ASN A 1 192 ? -10.795 -3.678 23.872 1.00 95.38 192 ASN A O 1
ATOM 1519 N N . ASP A 1 193 ? -11.339 -5.091 25.521 1.00 96.44 193 ASP A N 1
ATOM 1520 C CA . ASP A 1 193 ? -10.348 -6.127 25.222 1.00 96.44 193 ASP A CA 1
ATOM 1521 C C . ASP A 1 193 ? -10.454 -6.690 23.792 1.00 96.44 193 ASP A C 1
ATOM 1523 O O . ASP A 1 193 ? -9.455 -7.103 23.192 1.00 96.44 193 ASP A O 1
ATOM 1527 N N . SER A 1 194 ? -11.670 -6.731 23.240 1.00 95.94 194 SER A N 1
ATOM 1528 C CA . SER A 1 194 ? -11.949 -7.159 21.866 1.00 95.94 194 SER A CA 1
ATOM 1529 C C . SER A 1 194 ? -11.577 -6.069 20.851 1.00 95.94 194 SER A C 1
ATOM 1531 O O . SER A 1 194 ? -10.920 -6.351 19.844 1.00 95.94 194 SER A O 1
ATOM 1533 N N . PHE A 1 195 ? -11.914 -4.805 21.140 1.00 96.56 195 PHE A N 1
ATOM 1534 C CA . PHE A 1 195 ? -11.522 -3.656 20.314 1.00 96.56 195 PHE A CA 1
ATOM 1535 C C . PHE A 1 195 ? -10.000 -3.485 20.248 1.00 96.56 195 PHE A C 1
ATOM 1537 O O . PHE A 1 195 ? -9.444 -3.373 19.152 1.00 96.56 195 PHE A O 1
ATOM 1544 N N . LEU A 1 196 ? -9.311 -3.540 21.392 1.00 96.31 196 LEU A N 1
ATOM 1545 C CA . LEU A 1 196 ? -7.853 -3.410 21.468 1.00 96.31 196 LEU A CA 1
ATOM 1546 C C . LEU A 1 196 ? -7.134 -4.512 20.675 1.00 96.31 196 LEU A C 1
ATOM 1548 O O . LEU A 1 196 ? -6.180 -4.224 19.949 1.00 96.31 196 LEU A O 1
ATOM 1552 N N . ARG A 1 197 ? -7.630 -5.758 20.726 1.00 97.25 197 ARG A N 1
ATOM 1553 C CA . ARG A 1 197 ? -7.122 -6.859 19.887 1.00 97.25 197 ARG A CA 1
ATOM 1554 C C . ARG A 1 197 ? -7.259 -6.559 18.395 1.00 97.25 197 ARG A C 1
ATOM 1556 O O . ARG A 1 197 ? -6.283 -6.706 17.662 1.00 97.25 197 ARG A O 1
ATOM 1563 N N . ARG A 1 198 ? -8.422 -6.078 17.948 1.00 96.88 198 ARG A N 1
ATOM 1564 C CA . ARG A 1 198 ? -8.664 -5.728 16.537 1.00 96.88 198 ARG A CA 1
ATOM 1565 C C . ARG A 1 198 ? -7.784 -4.565 16.058 1.00 96.88 198 ARG A C 1
ATOM 1567 O O . ARG A 1 198 ? -7.250 -4.612 14.951 1.00 96.88 198 ARG A O 1
ATOM 1574 N N . ILE A 1 199 ? -7.595 -3.542 16.892 1.00 97.00 199 ILE A N 1
ATOM 1575 C CA . ILE A 1 199 ? -6.683 -2.411 16.638 1.00 97.00 199 ILE A CA 1
ATOM 1576 C C . ILE A 1 199 ? -5.241 -2.908 16.445 1.00 97.00 199 ILE A C 1
ATOM 1578 O O . ILE A 1 199 ? -4.550 -2.498 15.509 1.00 97.00 199 ILE A O 1
ATOM 1582 N N . GLU A 1 200 ? -4.792 -3.828 17.294 1.00 97.88 200 GLU A N 1
ATOM 1583 C CA . GLU A 1 200 ? -3.452 -4.411 17.233 1.00 97.88 200 GLU A CA 1
ATOM 1584 C C . GLU A 1 200 ? -3.261 -5.342 16.013 1.00 97.88 200 GLU A C 1
ATOM 1586 O O . GLU A 1 200 ? -2.198 -5.346 15.386 1.00 97.88 200 GLU A O 1
ATOM 1591 N N . GLU A 1 201 ? -4.296 -6.081 15.604 1.00 96.94 201 GLU A N 1
ATOM 1592 C CA . GLU A 1 201 ? -4.308 -6.851 14.350 1.00 96.94 201 GLU A CA 1
ATOM 1593 C C . GLU A 1 201 ? -4.191 -5.946 13.112 1.00 96.94 201 GLU A C 1
ATOM 1595 O O . GLU A 1 201 ? -3.382 -6.226 12.218 1.00 96.94 201 GLU A O 1
ATOM 1600 N N . PHE A 1 202 ? -4.917 -4.822 13.073 1.00 95.75 202 PHE A N 1
ATOM 1601 C CA . PHE A 1 202 ? -4.774 -3.821 12.011 1.00 95.75 202 PHE A CA 1
ATOM 1602 C C . PHE A 1 202 ? -3.358 -3.233 11.969 1.00 95.75 202 PHE A C 1
ATOM 1604 O O . PHE A 1 202 ? -2.747 -3.195 10.898 1.00 95.75 202 PHE A O 1
ATOM 1611 N N . LYS A 1 203 ? -2.790 -2.847 13.121 1.00 97.62 203 LYS A N 1
ATOM 1612 C CA . LYS A 1 203 ? -1.413 -2.325 13.226 1.00 97.62 203 LYS A CA 1
ATOM 1613 C C . LYS A 1 203 ? -0.383 -3.324 12.688 1.00 97.62 203 LYS A C 1
ATOM 1615 O O . LYS A 1 203 ? 0.470 -2.951 11.878 1.00 97.62 203 LYS A O 1
ATOM 1620 N N . LYS A 1 204 ? -0.512 -4.611 13.031 1.00 97.56 204 LYS A N 1
ATOM 1621 C CA . LYS A 1 204 ? 0.316 -5.702 12.479 1.00 97.56 204 LYS A CA 1
ATOM 1622 C C . LYS A 1 204 ? 0.141 -5.876 10.966 1.00 97.56 204 LYS A C 1
ATOM 1624 O O . LYS A 1 204 ? 1.136 -6.029 10.256 1.00 97.56 204 LYS A O 1
ATOM 1629 N N . SER A 1 205 ? -1.091 -5.811 10.459 1.00 95.75 205 SER A N 1
ATOM 1630 C CA . SER A 1 205 ? -1.388 -5.908 9.022 1.00 95.75 205 SER A CA 1
ATOM 1631 C C . SER A 1 205 ? -0.757 -4.758 8.225 1.00 95.75 205 SER A C 1
ATOM 1633 O O . SER A 1 205 ? -0.049 -5.002 7.244 1.00 95.75 205 SER A O 1
ATOM 1635 N N . ILE A 1 206 ? -0.921 -3.513 8.693 1.00 95.81 206 ILE A N 1
ATOM 1636 C CA . ILE A 1 206 ? -0.304 -2.309 8.111 1.00 95.81 206 ILE A CA 1
ATOM 1637 C C . ILE A 1 206 ? 1.220 -2.445 8.099 1.00 95.81 206 ILE A C 1
ATOM 1639 O O . ILE A 1 206 ? 1.847 -2.235 7.059 1.00 95.81 206 ILE A O 1
ATOM 1643 N N . GLN A 1 207 ? 1.822 -2.848 9.222 1.00 97.75 207 GLN A N 1
ATOM 1644 C CA . GLN A 1 207 ? 3.270 -3.026 9.314 1.00 97.75 207 GLN A CA 1
ATOM 1645 C C . GLN A 1 207 ? 3.772 -4.097 8.336 1.00 97.75 207 GLN A C 1
ATOM 1647 O O . GLN A 1 207 ? 4.765 -3.878 7.641 1.00 97.75 207 GLN A O 1
ATOM 1652 N N . MET A 1 208 ? 3.060 -5.219 8.200 1.00 95.44 208 MET A N 1
ATOM 1653 C CA . MET A 1 208 ? 3.382 -6.247 7.209 1.00 95.44 208 MET A CA 1
ATOM 1654 C C . MET A 1 208 ? 3.337 -5.684 5.778 1.00 95.44 208 MET A C 1
ATOM 1656 O O . MET A 1 208 ? 4.303 -5.869 5.036 1.00 95.44 208 MET A O 1
ATOM 1660 N N . GLN A 1 209 ? 2.283 -4.947 5.397 1.00 94.56 209 GLN A N 1
ATOM 1661 C CA . GLN A 1 209 ? 2.210 -4.317 4.068 1.00 94.56 209 GLN A CA 1
ATOM 1662 C C . GLN A 1 209 ? 3.349 -3.302 3.848 1.00 94.56 209 GLN A C 1
ATOM 1664 O O . GLN A 1 209 ? 3.972 -3.320 2.789 1.00 94.56 209 GLN A O 1
ATOM 1669 N N . LYS A 1 210 ? 3.696 -2.481 4.852 1.00 96.56 210 LYS A N 1
ATOM 1670 C CA . LYS A 1 210 ? 4.830 -1.536 4.785 1.00 96.56 210 LYS A CA 1
ATOM 1671 C C . LYS A 1 210 ? 6.175 -2.245 4.588 1.00 96.56 210 LYS A C 1
ATOM 1673 O O . LYS A 1 210 ? 6.991 -1.788 3.788 1.00 96.56 210 LYS A O 1
ATOM 1678 N N . THR A 1 211 ? 6.405 -3.385 5.248 1.00 95.75 211 THR A N 1
ATOM 1679 C CA . THR A 1 211 ? 7.632 -4.174 5.015 1.00 95.75 211 THR A CA 1
ATOM 1680 C C . THR A 1 211 ? 7.691 -4.791 3.618 1.00 95.75 211 THR A C 1
ATOM 1682 O O . THR A 1 211 ? 8.782 -4.929 3.071 1.00 95.75 211 THR A O 1
ATOM 1685 N N . GLU A 1 212 ? 6.551 -5.149 3.019 1.00 92.56 212 GLU A N 1
ATOM 1686 C CA . GLU A 1 212 ? 6.508 -5.659 1.645 1.00 92.56 212 GLU A CA 1
ATOM 1687 C C . GLU A 1 212 ? 6.712 -4.536 0.620 1.00 92.56 212 GLU A C 1
ATOM 1689 O O . GLU A 1 212 ? 7.493 -4.698 -0.318 1.00 92.56 212 GLU A O 1
ATOM 1694 N N . LEU A 1 213 ? 6.116 -3.361 0.855 1.00 94.38 213 LEU A N 1
ATOM 1695 C CA . LEU A 1 213 ? 6.330 -2.160 0.047 1.00 94.38 213 LEU A CA 1
ATOM 1696 C C . LEU A 1 213 ? 7.822 -1.809 -0.060 1.00 94.38 213 LEU A C 1
ATOM 1698 O O . LEU A 1 213 ? 8.338 -1.645 -1.163 1.00 94.38 213 LEU A O 1
ATOM 1702 N N . ALA A 1 214 ? 8.542 -1.797 1.066 1.00 95.75 214 ALA A N 1
ATOM 1703 C CA . ALA A 1 214 ? 9.977 -1.505 1.090 1.00 95.75 214 ALA A CA 1
ATOM 1704 C C . ALA A 1 214 ? 10.819 -2.510 0.268 1.00 95.75 214 ALA A C 1
ATOM 1706 O O . ALA A 1 214 ? 11.803 -2.131 -0.377 1.00 95.75 214 ALA A O 1
ATOM 1707 N N . LYS A 1 215 ? 10.434 -3.797 0.230 1.00 92.75 215 LYS A N 1
ATOM 1708 C CA . LYS A 1 215 ? 11.085 -4.802 -0.639 1.00 92.75 215 LYS A CA 1
ATOM 1709 C C . LYS A 1 215 ? 10.818 -4.526 -2.121 1.00 92.75 215 LYS A C 1
ATOM 1711 O O . LYS A 1 215 ? 11.711 -4.695 -2.948 1.00 92.75 215 LYS A O 1
ATOM 1716 N N . MET A 1 216 ? 9.607 -4.090 -2.459 1.00 87.38 216 MET A N 1
ATOM 1717 C CA . MET A 1 216 ? 9.225 -3.773 -3.836 1.00 87.38 216 MET A CA 1
ATOM 1718 C C . MET A 1 216 ? 9.924 -2.498 -4.333 1.00 87.38 216 MET A C 1
ATOM 1720 O O . MET A 1 216 ? 10.485 -2.498 -5.427 1.00 87.38 216 MET A O 1
ATOM 1724 N N . GLU A 1 217 ? 10.005 -1.450 -3.510 1.00 93.06 217 GLU A N 1
ATOM 1725 C CA . GLU A 1 217 ? 10.715 -0.207 -3.848 1.00 93.06 217 GLU A CA 1
ATOM 1726 C C . GLU A 1 217 ? 12.238 -0.415 -3.965 1.00 93.06 217 GLU A C 1
ATOM 1728 O O . GLU A 1 217 ? 12.878 0.117 -4.875 1.00 93.06 217 GLU A O 1
ATOM 1733 N N . THR A 1 218 ? 12.853 -1.238 -3.107 1.00 93.69 218 THR A N 1
ATOM 1734 C CA . THR A 1 218 ? 14.281 -1.597 -3.262 1.00 93.69 218 THR A CA 1
ATOM 1735 C C . THR A 1 218 ? 14.538 -2.416 -4.533 1.00 93.69 218 THR A C 1
ATOM 1737 O O . THR A 1 218 ? 15.557 -2.212 -5.203 1.00 93.69 218 THR A O 1
ATOM 1740 N N . LEU A 1 219 ? 13.596 -3.279 -4.930 1.00 88.50 219 LEU A N 1
ATOM 1741 C CA . LEU A 1 219 ? 13.641 -4.003 -6.200 1.00 88.50 219 LEU A CA 1
ATOM 1742 C C . LEU A 1 219 ? 13.503 -3.060 -7.413 1.00 88.50 219 LEU A C 1
ATOM 1744 O O . LEU A 1 219 ? 14.283 -3.182 -8.362 1.00 88.50 219 LEU A O 1
ATOM 1748 N N . GLU A 1 220 ? 12.585 -2.088 -7.376 1.00 90.56 220 GLU A N 1
ATOM 1749 C CA . GLU A 1 220 ? 12.401 -1.092 -8.447 1.00 90.56 220 GLU A CA 1
ATOM 1750 C C . GLU A 1 220 ? 13.662 -0.243 -8.651 1.00 90.56 220 GLU A C 1
ATOM 1752 O O . GLU A 1 220 ? 14.129 -0.051 -9.780 1.00 90.56 220 GLU A O 1
ATOM 1757 N N . ASN A 1 221 ? 14.270 0.207 -7.551 1.00 91.38 221 ASN A N 1
ATOM 1758 C CA . ASN A 1 221 ? 15.532 0.939 -7.577 1.00 91.38 221 ASN A CA 1
ATOM 1759 C C . ASN A 1 221 ? 16.667 0.093 -8.183 1.00 91.38 221 ASN A C 1
ATOM 1761 O O . ASN A 1 221 ? 17.443 0.591 -9.008 1.00 91.38 221 ASN A O 1
ATOM 1765 N N . SER A 1 222 ? 16.727 -1.207 -7.862 1.00 89.75 222 SER A N 1
ATOM 1766 C CA . SER A 1 222 ? 17.680 -2.137 -8.481 1.00 89.75 222 SER A CA 1
ATOM 1767 C C . SER A 1 222 ? 17.485 -2.225 -9.999 1.00 89.75 222 SER A C 1
ATOM 1769 O O . SER A 1 222 ? 18.450 -2.039 -10.746 1.00 89.75 222 SER A O 1
ATOM 1771 N N . PHE A 1 223 ? 16.252 -2.428 -10.481 1.00 86.12 223 PHE A N 1
ATOM 1772 C CA . PHE A 1 223 ? 15.951 -2.466 -11.918 1.00 86.12 223 PHE A CA 1
ATOM 1773 C C . PHE A 1 223 ? 16.279 -1.145 -12.621 1.00 86.12 223 PHE A C 1
ATOM 1775 O O . PHE A 1 223 ? 16.988 -1.146 -13.628 1.00 86.12 223 PHE A O 1
ATOM 1782 N N . THR A 1 224 ? 15.851 -0.017 -12.055 1.00 87.25 224 THR A N 1
ATOM 1783 C CA . THR A 1 224 ? 16.110 1.324 -12.601 1.00 87.25 224 THR A CA 1
ATOM 1784 C C . THR A 1 224 ? 17.613 1.605 -12.717 1.00 87.25 224 THR A C 1
ATOM 1786 O O . THR A 1 224 ? 18.069 2.159 -13.719 1.00 87.25 224 THR A O 1
ATOM 1789 N N . SER A 1 225 ? 18.415 1.179 -11.734 1.00 89.12 225 SER A N 1
ATOM 1790 C CA . SER A 1 225 ? 19.878 1.319 -11.784 1.00 89.12 225 SER A CA 1
ATOM 1791 C C . SER A 1 225 ? 20.527 0.458 -12.880 1.00 89.12 225 SER A C 1
ATOM 1793 O O . SER A 1 225 ? 21.457 0.918 -13.551 1.00 89.12 225 SER A O 1
ATOM 1795 N N . LYS A 1 226 ? 20.013 -0.761 -13.112 1.00 87.88 226 LYS A N 1
ATOM 1796 C CA . LYS A 1 226 ? 20.483 -1.677 -14.164 1.00 87.88 226 LYS A CA 1
ATOM 1797 C C . LYS A 1 226 ? 20.166 -1.139 -15.556 1.00 87.88 226 LYS A C 1
ATOM 1799 O O . LYS A 1 226 ? 21.081 -1.074 -16.373 1.00 87.88 226 LYS A O 1
ATOM 1804 N N . ILE A 1 227 ? 18.938 -0.668 -15.788 1.00 84.88 227 ILE A N 1
ATOM 1805 C CA . ILE A 1 227 ? 18.516 -0.050 -17.058 1.00 84.88 227 ILE A CA 1
ATOM 1806 C C . ILE A 1 227 ? 19.426 1.144 -17.387 1.00 84.88 227 ILE A C 1
ATOM 1808 O O . ILE A 1 227 ? 20.114 1.124 -18.406 1.00 84.88 227 ILE A O 1
ATOM 1812 N N . LYS A 1 228 ? 19.591 2.095 -16.455 1.00 87.81 228 LYS A N 1
ATOM 1813 C CA . LYS A 1 228 ? 20.505 3.247 -16.617 1.00 87.81 228 LYS A CA 1
ATOM 1814 C C . LYS A 1 228 ? 21.978 2.855 -16.807 1.00 87.81 228 LYS A C 1
ATOM 1816 O O . LYS A 1 228 ? 22.782 3.648 -17.299 1.00 87.81 228 LYS A O 1
ATOM 1821 N N . SER A 1 229 ? 22.397 1.673 -16.354 1.00 88.06 229 SER A N 1
ATOM 1822 C CA . SER A 1 229 ? 23.747 1.139 -16.595 1.00 88.06 229 SER A CA 1
ATOM 1823 C C . SER A 1 229 ? 23.873 0.560 -18.009 1.00 88.06 229 SER A C 1
ATOM 1825 O O . SER A 1 229 ? 24.853 0.833 -18.703 1.00 88.06 229 SER A O 1
ATOM 1827 N N . GLN A 1 230 ? 22.858 -0.177 -18.465 1.00 87.69 230 GLN A N 1
ATOM 1828 C CA . GLN A 1 230 ? 22.775 -0.757 -19.805 1.00 87.69 230 GLN A CA 1
ATOM 1829 C C . GLN A 1 230 ? 22.679 0.329 -20.888 1.00 87.69 230 GLN A C 1
ATOM 1831 O O . GLN A 1 230 ? 23.491 0.324 -21.808 1.00 87.69 230 GLN A O 1
ATOM 1836 N N . GLU A 1 231 ? 21.807 1.327 -20.723 1.00 85.25 231 GLU A N 1
ATOM 1837 C CA . GLU A 1 231 ? 21.695 2.492 -21.618 1.00 85.25 231 GLU A CA 1
ATOM 1838 C C . GLU A 1 231 ? 23.037 3.214 -21.804 1.00 85.25 231 GLU A C 1
ATOM 1840 O O . GLU A 1 231 ? 23.441 3.520 -22.927 1.00 85.25 231 GLU A O 1
ATOM 1845 N N . ARG A 1 232 ? 23.788 3.427 -20.712 1.00 88.94 232 ARG A N 1
ATOM 1846 C CA . ARG A 1 232 ? 25.132 4.021 -20.777 1.00 88.94 232 ARG A CA 1
ATOM 1847 C C . ARG A 1 232 ? 26.114 3.135 -21.547 1.00 88.94 232 ARG A C 1
ATOM 1849 O O . ARG A 1 232 ? 26.880 3.662 -22.351 1.00 88.94 232 ARG A O 1
ATOM 1856 N N . LYS A 1 233 ? 26.094 1.810 -21.354 1.00 91.00 233 LYS A N 1
ATOM 1857 C CA . LYS A 1 233 ? 26.938 0.871 -22.124 1.00 91.00 233 LYS A CA 1
ATOM 1858 C C . LYS A 1 233 ? 26.615 0.909 -23.622 1.00 91.00 233 LYS A C 1
ATOM 1860 O O . LYS A 1 233 ? 27.546 0.942 -24.426 1.00 91.00 233 LYS A O 1
ATOM 1865 N N . GLU A 1 234 ? 25.335 0.944 -23.991 1.00 88.81 234 GLU A N 1
ATOM 1866 C CA . GLU A 1 234 ? 24.902 1.060 -25.390 1.00 88.81 234 GLU A CA 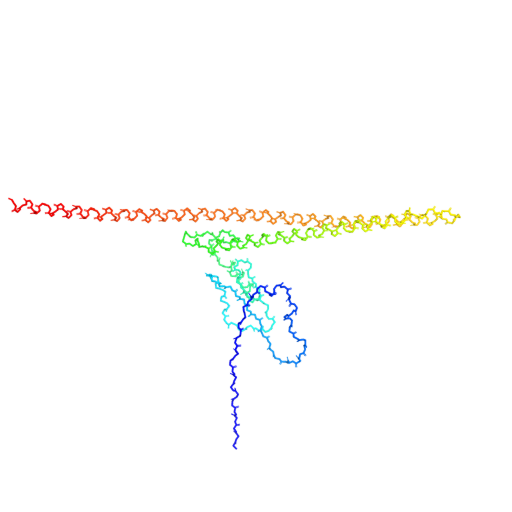1
ATOM 1867 C C . GLU A 1 234 ? 25.327 2.396 -26.009 1.00 88.81 234 GLU A C 1
ATOM 1869 O O . GLU A 1 234 ? 25.918 2.414 -27.090 1.00 88.81 234 GLU A O 1
ATOM 1874 N N . LEU A 1 235 ? 25.148 3.510 -25.289 1.00 89.88 235 LEU A N 1
ATOM 1875 C CA . LEU A 1 235 ? 25.609 4.827 -25.729 1.00 89.88 235 LEU A CA 1
ATOM 1876 C C . LEU A 1 235 ? 27.132 4.860 -25.939 1.00 89.88 235 LEU A C 1
ATOM 1878 O O . LEU A 1 235 ? 27.600 5.341 -26.970 1.00 89.88 235 LEU A O 1
ATOM 1882 N N . PHE A 1 236 ? 27.921 4.297 -25.017 1.00 89.44 236 PHE A N 1
ATOM 1883 C CA . PHE A 1 236 ? 29.375 4.188 -25.187 1.00 89.44 236 PHE A CA 1
ATOM 1884 C C . PHE A 1 236 ? 29.770 3.295 -26.371 1.00 89.44 236 PHE A C 1
ATOM 1886 O O . PHE A 1 236 ? 30.738 3.611 -27.067 1.00 89.44 236 PHE A O 1
ATOM 1893 N N . ARG A 1 237 ? 29.034 2.206 -26.637 1.00 91.75 237 ARG A N 1
ATOM 1894 C CA . ARG A 1 237 ? 29.258 1.344 -27.810 1.00 91.75 237 ARG A CA 1
ATOM 1895 C C . ARG A 1 237 ? 28.967 2.100 -29.110 1.00 91.75 237 ARG A C 1
ATOM 1897 O O . ARG A 1 237 ? 29.796 2.080 -30.017 1.00 91.75 237 ARG A O 1
ATOM 1904 N N . TYR A 1 238 ? 27.849 2.824 -29.172 1.00 87.75 238 TYR A N 1
ATOM 1905 C CA . TYR A 1 238 ? 27.487 3.679 -30.304 1.00 87.75 238 TYR A CA 1
ATOM 1906 C C . TYR A 1 238 ? 28.536 4.771 -30.561 1.00 87.75 238 TYR A C 1
ATOM 1908 O O . TYR A 1 238 ? 29.014 4.912 -31.688 1.00 87.75 238 TYR A O 1
ATOM 1916 N N . LEU A 1 239 ? 28.960 5.494 -29.517 1.00 87.12 239 LEU A N 1
ATOM 1917 C CA . LEU A 1 239 ? 29.994 6.527 -29.625 1.00 87.12 239 LEU A CA 1
ATOM 1918 C C . LEU A 1 239 ? 31.334 5.946 -30.090 1.00 87.12 239 LEU A C 1
ATOM 1920 O O . LEU A 1 239 ? 31.936 6.493 -31.009 1.00 87.12 239 LEU A O 1
ATOM 1924 N N . ARG A 1 240 ? 31.777 4.807 -29.536 1.00 91.75 240 ARG A N 1
ATOM 1925 C CA . ARG A 1 240 ? 33.009 4.124 -29.971 1.00 91.75 240 ARG A CA 1
ATOM 1926 C C . ARG A 1 240 ? 32.955 3.742 -31.451 1.00 91.75 240 ARG A C 1
ATOM 1928 O O . ARG A 1 240 ? 33.913 4.007 -32.176 1.00 91.75 240 ARG A O 1
ATOM 1935 N N . ASN A 1 241 ? 31.839 3.170 -31.902 1.00 90.75 241 ASN A N 1
ATOM 1936 C CA . ASN A 1 241 ? 31.646 2.800 -33.304 1.00 90.75 241 ASN A CA 1
ATOM 1937 C C . ASN A 1 241 ? 31.654 4.041 -34.213 1.00 90.75 241 ASN A C 1
ATOM 1939 O O . ASN A 1 241 ? 32.311 4.037 -35.253 1.00 90.75 241 ASN A O 1
ATOM 1943 N N . ARG A 1 242 ? 30.997 5.134 -33.802 1.00 89.62 242 ARG A N 1
ATOM 1944 C CA . ARG A 1 242 ? 31.002 6.404 -34.542 1.00 89.62 242 ARG A CA 1
ATOM 1945 C C . ARG A 1 242 ? 32.401 7.021 -34.626 1.00 89.62 242 ARG A C 1
ATOM 1947 O O . ARG A 1 242 ? 32.790 7.452 -35.707 1.00 89.62 242 ARG A O 1
ATOM 1954 N N . THR A 1 243 ? 33.171 7.022 -33.537 1.00 92.69 243 THR A N 1
ATOM 1955 C CA . THR A 1 243 ? 34.567 7.490 -33.544 1.00 92.69 243 THR A CA 1
ATOM 1956 C C . THR A 1 243 ? 35.422 6.655 -34.493 1.00 92.69 243 THR A C 1
ATOM 1958 O O . THR A 1 243 ? 36.136 7.228 -35.307 1.00 92.69 243 THR A O 1
ATOM 1961 N N . ALA A 1 244 ? 35.296 5.322 -34.470 1.00 92.44 244 ALA A N 1
ATOM 1962 C CA . ALA A 1 244 ? 36.021 4.444 -35.390 1.00 92.44 244 ALA A CA 1
ATOM 1963 C C . ALA A 1 244 ? 35.702 4.750 -36.867 1.00 92.44 244 ALA A C 1
ATOM 1965 O O . ALA A 1 244 ? 36.618 4.870 -37.680 1.00 92.44 244 ALA A O 1
ATOM 1966 N N . VAL A 1 245 ? 34.424 4.958 -37.209 1.00 92.25 245 VAL A N 1
ATOM 1967 C CA . VAL A 1 245 ? 34.002 5.356 -38.565 1.00 92.25 245 VAL A CA 1
ATOM 1968 C C . VAL A 1 245 ? 34.597 6.713 -38.962 1.00 92.25 245 VAL A C 1
ATOM 1970 O O . VAL A 1 245 ? 35.144 6.839 -40.056 1.00 92.25 245 VAL A O 1
ATOM 1973 N N . VAL A 1 246 ? 34.565 7.715 -38.076 1.00 93.50 246 VAL A N 1
ATOM 1974 C CA . VAL A 1 246 ? 35.160 9.039 -38.340 1.00 93.50 246 VAL A CA 1
ATOM 1975 C C . VAL A 1 246 ? 36.681 8.952 -38.520 1.00 93.50 246 VAL A C 1
ATOM 1977 O O . VAL A 1 246 ? 37.218 9.597 -39.422 1.00 93.50 246 VAL A O 1
ATOM 1980 N N . SER A 1 247 ? 37.380 8.126 -37.736 1.00 94.06 247 SER A N 1
ATOM 1981 C CA . SER A 1 247 ? 38.817 7.875 -37.908 1.00 94.06 247 SER A CA 1
ATOM 1982 C C . SER A 1 247 ? 39.132 7.232 -39.264 1.00 94.06 247 SER A C 1
ATOM 1984 O O . SER A 1 247 ? 40.041 7.694 -39.950 1.00 94.06 247 SER A O 1
ATOM 1986 N N . VAL A 1 248 ? 38.361 6.225 -39.695 1.00 93.75 248 VAL A N 1
ATOM 1987 C CA . VAL A 1 248 ? 38.534 5.581 -41.013 1.00 93.75 248 VAL A CA 1
ATOM 1988 C C . VAL A 1 248 ? 38.289 6.572 -42.154 1.00 93.75 248 VAL A C 1
ATOM 1990 O O . VAL A 1 248 ? 39.116 6.671 -43.058 1.00 93.75 248 VAL A O 1
ATOM 1993 N N . ILE A 1 249 ? 37.209 7.358 -42.096 1.00 93.69 249 ILE A N 1
ATOM 1994 C CA . ILE A 1 249 ? 36.916 8.395 -43.102 1.00 93.69 249 ILE A CA 1
ATOM 1995 C C . ILE A 1 249 ? 38.046 9.433 -43.160 1.00 93.69 249 ILE A C 1
ATOM 1997 O O . ILE A 1 249 ? 38.502 9.784 -44.247 1.00 93.69 249 ILE A O 1
ATOM 2001 N N . SER A 1 250 ? 38.550 9.876 -42.004 1.00 94.69 250 SER A N 1
ATOM 2002 C CA . SER A 1 250 ? 39.669 10.827 -41.933 1.00 94.69 250 SER A CA 1
ATOM 2003 C C . SER A 1 250 ? 40.921 10.275 -42.622 1.00 94.69 250 SER A C 1
ATOM 2005 O O . SER A 1 250 ? 41.527 10.966 -43.438 1.00 94.69 250 SER A O 1
ATOM 2007 N N . LEU A 1 251 ? 41.283 9.015 -42.356 1.00 95.81 251 LEU A N 1
ATOM 2008 C CA . LEU A 1 251 ? 42.437 8.360 -42.985 1.00 95.81 251 LEU A CA 1
ATOM 2009 C C . LEU A 1 251 ? 42.292 8.237 -44.510 1.00 95.81 251 LEU A C 1
ATOM 2011 O O . LEU A 1 251 ? 43.271 8.446 -45.224 1.00 95.81 251 LEU A O 1
ATOM 2015 N N . LEU A 1 252 ? 41.087 7.962 -45.021 1.00 94.31 252 LEU A N 1
ATOM 2016 C CA . LEU A 1 252 ? 40.817 7.935 -46.465 1.00 94.31 252 LEU A CA 1
ATOM 2017 C C . LEU A 1 252 ? 40.980 9.326 -47.104 1.00 94.31 252 LEU A C 1
ATOM 2019 O O . LEU A 1 252 ? 41.613 9.452 -48.156 1.00 94.31 252 LEU A O 1
ATOM 2023 N N . ILE A 1 253 ? 40.478 10.380 -46.452 1.00 95.69 253 ILE A N 1
ATOM 2024 C CA . ILE A 1 253 ? 40.624 11.767 -46.920 1.00 95.69 253 ILE A CA 1
ATOM 2025 C C . ILE A 1 253 ? 42.106 12.173 -46.937 1.00 95.69 253 ILE A C 1
ATOM 2027 O O . ILE A 1 253 ? 42.615 12.557 -47.989 1.00 95.69 253 ILE A O 1
ATOM 2031 N N . PHE A 1 254 ? 42.837 12.017 -45.828 1.00 94.75 254 PHE A N 1
ATOM 2032 C CA . PHE A 1 254 ? 44.262 12.375 -45.775 1.00 94.75 254 PHE A CA 1
ATOM 2033 C C . PHE A 1 254 ? 45.126 11.530 -46.726 1.00 94.75 254 PHE A C 1
ATOM 2035 O O . PHE A 1 254 ? 46.044 12.058 -47.358 1.00 94.75 254 PHE A O 1
ATOM 2042 N N . GLY A 1 255 ? 44.814 10.239 -46.883 1.00 94.69 255 GLY A N 1
ATOM 2043 C CA . GLY A 1 255 ? 45.480 9.357 -47.842 1.00 94.69 255 GLY A CA 1
ATOM 2044 C C . GLY A 1 255 ? 45.284 9.811 -49.291 1.00 94.69 255 GLY A C 1
ATOM 2045 O O . GLY A 1 255 ? 46.259 9.951 -50.030 1.00 94.69 255 GLY A O 1
ATOM 2046 N N . SER A 1 256 ? 44.042 10.110 -49.687 1.00 94.12 256 SER A N 1
ATOM 2047 C CA . SER A 1 256 ? 43.738 10.610 -51.037 1.00 94.12 256 SER A CA 1
ATOM 2048 C C . SER A 1 256 ? 44.379 11.974 -51.321 1.00 94.12 256 SER A C 1
ATOM 2050 O O . SER A 1 256 ? 44.961 12.158 -52.390 1.00 94.12 256 SER A O 1
ATOM 2052 N N . PHE A 1 257 ? 44.383 12.891 -50.347 1.00 95.00 257 PHE A N 1
ATOM 2053 C CA . PHE A 1 257 ? 45.042 14.193 -50.468 1.00 95.00 257 PHE A CA 1
ATOM 2054 C C . PHE A 1 257 ? 46.550 14.057 -50.731 1.00 95.00 257 PHE A C 1
ATOM 2056 O O . PHE A 1 257 ? 47.074 14.690 -51.647 1.00 95.00 257 PHE A O 1
ATOM 2063 N N . LYS A 1 258 ? 47.242 13.163 -50.010 1.00 93.81 258 LYS A N 1
ATOM 2064 C CA . LYS A 1 258 ? 48.676 12.902 -50.217 1.00 93.81 258 LYS A CA 1
ATOM 2065 C C . LYS A 1 258 ? 48.980 12.329 -51.609 1.00 93.81 258 LYS A C 1
ATOM 2067 O O . LYS A 1 258 ? 49.982 12.695 -52.219 1.00 93.81 258 LYS A O 1
ATOM 2072 N N . ILE A 1 259 ? 48.105 11.473 -52.144 1.00 93.31 259 ILE A N 1
ATOM 2073 C CA . ILE A 1 259 ? 48.223 10.951 -53.519 1.00 93.31 259 ILE A CA 1
ATOM 2074 C C . ILE A 1 259 ? 48.059 12.079 -54.551 1.00 93.31 259 ILE A C 1
ATOM 2076 O O . ILE A 1 259 ? 48.797 12.118 -55.536 1.00 93.31 259 ILE A O 1
ATOM 2080 N N . ILE A 1 260 ? 47.125 13.011 -54.327 1.00 92.75 260 ILE A N 1
ATOM 2081 C CA . ILE A 1 260 ? 46.912 14.172 -55.204 1.00 92.75 260 ILE A CA 1
ATOM 2082 C C . ILE A 1 260 ? 48.128 15.108 -55.174 1.00 92.75 260 ILE A C 1
ATOM 2084 O O . ILE A 1 260 ? 48.620 15.480 -56.238 1.00 92.75 260 ILE A O 1
ATOM 2088 N N . GLN A 1 261 ? 48.662 15.430 -53.990 1.00 92.06 261 GLN A N 1
ATOM 2089 C CA . GLN A 1 261 ? 49.870 16.255 -53.863 1.00 92.06 261 GLN A CA 1
ATOM 2090 C C . GLN A 1 261 ? 51.057 15.649 -54.620 1.00 92.06 261 GLN A C 1
ATOM 2092 O O . GLN A 1 261 ? 51.676 16.343 -55.424 1.00 92.06 261 GLN A O 1
ATOM 2097 N N . ASN A 1 262 ? 51.325 14.350 -54.441 1.00 90.50 262 ASN A N 1
ATOM 2098 C CA . ASN A 1 262 ? 52.405 13.668 -55.159 1.00 90.50 262 ASN A CA 1
ATOM 2099 C C . ASN A 1 262 ? 52.242 13.757 -56.687 1.00 90.50 262 ASN A C 1
ATOM 2101 O O . ASN A 1 262 ? 53.232 13.928 -57.387 1.00 90.50 262 ASN A O 1
ATOM 2105 N N . LYS A 1 263 ? 51.012 13.679 -57.218 1.00 92.56 263 LYS A N 1
ATOM 2106 C CA . LYS A 1 263 ? 50.773 13.839 -58.663 1.00 92.56 263 LYS A CA 1
ATOM 2107 C C . LYS A 1 263 ? 51.042 15.260 -59.157 1.00 92.56 263 LYS A C 1
ATOM 2109 O O . LYS A 1 263 ? 51.587 15.405 -60.243 1.00 92.56 263 LYS A O 1
ATOM 2114 N N . ILE A 1 264 ? 50.683 16.285 -58.383 1.00 92.94 264 ILE A N 1
ATOM 2115 C CA . ILE A 1 264 ? 50.923 17.690 -58.756 1.00 92.94 264 ILE A CA 1
ATOM 2116 C C . ILE A 1 264 ? 52.430 17.983 -58.796 1.00 92.94 264 ILE A C 1
ATOM 2118 O O . ILE A 1 264 ? 52.908 18.569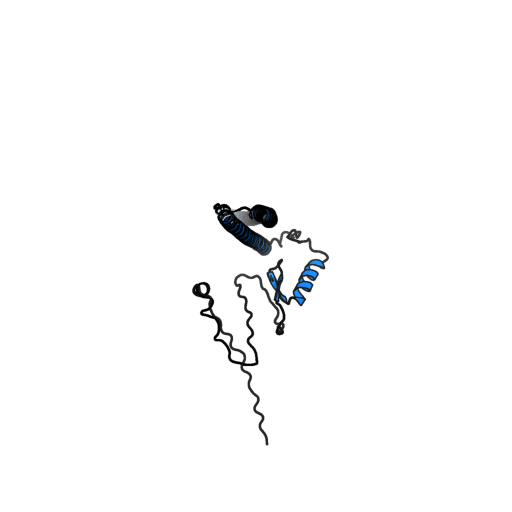 -59.762 1.00 92.94 264 ILE A O 1
ATOM 2122 N N . PHE A 1 265 ? 53.192 17.509 -57.804 1.00 89.00 265 PHE A N 1
ATOM 2123 C CA . PHE A 1 265 ? 54.649 17.697 -57.746 1.00 89.00 265 PHE A CA 1
ATOM 2124 C C . PHE A 1 265 ? 55.448 16.928 -58.813 1.00 89.00 265 PHE A C 1
ATOM 2126 O O . PHE A 1 265 ? 56.629 17.204 -58.969 1.00 89.00 265 PHE A O 1
ATOM 2133 N N . CYS A 1 266 ? 54.847 15.986 -59.549 1.00 86.12 266 CYS A N 1
ATOM 2134 C CA . CYS A 1 266 ? 55.505 15.301 -60.671 1.00 86.12 266 CYS A CA 1
ATOM 2135 C C . CYS A 1 266 ? 55.232 15.943 -62.046 1.00 86.12 266 CYS A C 1
ATOM 2137 O O . CYS A 1 266 ? 55.674 15.398 -63.055 1.00 86.12 266 CYS A O 1
ATOM 2139 N N . VAL A 1 267 ? 54.463 17.037 -62.105 1.00 85.75 267 VAL A N 1
ATOM 2140 C CA . VAL A 1 267 ? 54.099 17.744 -63.354 1.00 85.75 267 VAL A CA 1
ATOM 2141 C C . VAL A 1 267 ? 54.852 19.078 -63.512 1.00 85.75 267 VAL A C 1
ATOM 2143 O O . VAL A 1 267 ? 54.853 19.645 -64.603 1.00 85.75 267 VAL A O 1
ATOM 2146 N N . PHE A 1 268 ? 55.509 19.547 -62.447 1.00 72.69 268 PHE A N 1
ATOM 2147 C CA . PHE A 1 268 ? 56.385 20.722 -62.411 1.00 72.69 268 PHE A CA 1
ATOM 2148 C C . PHE A 1 268 ? 57.852 20.301 -62.265 1.00 72.69 268 PHE A C 1
ATOM 2150 O O . PHE A 1 268 ? 58.703 21.014 -62.837 1.00 72.69 268 PHE A O 1
#

Sequence (268 aa):
MSSAAAAIVKPPTIRTFELTGKHLSDPDAFAPPERESFSDKRVYVNFTISESKPICSITQETLNLGETIAACQVCFAAFLARNLKRHFLSLKTTKTPSLCPVCRVNLNETDLKLPHLENLRMLIDLIKEKIILLELELKNTERAFEESKADGEDNLNLIGRIDDPDDNEDLEMRKLLSEFQDLESKSLEKSNDSFLRRIEEFKKSIQMQKTELAKMETLENSFTSKIKSQERKELFRYLRNRTAVVSVISLLIFGSFKIIQNKIFCVF

Solvent-accessible surface area (backbone atoms only — not comparable to full-atom values): 16827 Å² total; per-residue (Å²): 139,86,87,83,82,80,82,81,80,75,80,86,82,87,82,88,82,83,91,56,84,67,64,80,78,50,70,68,85,70,59,75,83,85,83,77,98,68,89,81,86,87,86,89,85,88,85,90,85,84,81,92,74,83,84,68,76,71,69,92,68,84,81,60,92,90,69,56,72,39,63,39,94,86,77,67,43,70,27,49,52,82,49,40,58,53,51,59,44,54,76,67,63,52,92,69,61,59,54,62,88,87,68,60,42,60,65,56,90,86,64,79,47,67,69,60,58,50,53,50,48,54,52,48,50,54,49,49,53,52,43,54,52,48,53,49,53,43,54,52,51,54,49,55,49,56,53,56,48,53,60,52,55,56,57,57,61,60,66,78,66,81,79,82,87,75,76,90,76,50,68,63,55,53,50,53,51,51,56,47,53,58,48,51,49,55,50,50,53,56,48,51,57,50,52,54,50,53,52,52,51,45,53,52,51,46,50,51,52,52,58,50,45,53,55,50,53,54,48,49,52,52,51,55,53,48,51,61,49,50,54,50,52,51,52,53,50,52,51,52,52,51,50,53,52,53,52,52,52,48,52,53,53,57,51,52,50,53,56,51,52,56,55,58,68,73,76,112

pLDDT: mean 71.25, std 23.3, range [26.98, 97.88]

Foldseek 3Di:
DDDDDDDDDDDDDDDDDDDDPVCVVDVCVPDDDDDDDDPDDDDDDDDDDDPDDPDLPPPPDDDDPPFDWDADLQSRRIDGPVCNVVVVVVLVPPPDDCAADPGRRPDDPVRLDPVVLVSLVVVLVVLVVVLVVLVVVLVVLVVVLVVVVVVVVVVVVVVVPPPDDDDDPCPVVVVVVVVVVVVVVVVVVVVSVVSVVVSVVSVVVSVVSVVVSVVSVVVSVVSVVVVVVVVVVVVVVVVVVVVVVVVVVVCVVVVVVVVVVVVVVVVD

Mean predicted aligned error: 16.18 Å